Protein 6FKP (pdb70)

GO terms:
  GO:0005515 protein binding (F, IPI)
  GO:0016607 nuclear speck (C, IDA)
  GO:0001164 RNA polymerase I core promoter sequence-specific DNA binding (F, IDA)
  GO:0005634 nucleus (C, IDA)
  GO:0042393 histone binding (F, IPI)

Nearest PDB structures (foldseek):
  5t8r-assembly4_D  TM=1.013E+00  e=4.774E-10  Homo sapiens
  6fap-assembly1_A  TM=9.934E-01  e=2.775E-10  Homo sapiens
  4q6f-assembly1_A  TM=1.004E+00  e=4.461E-10  Homo sapiens
  4q6f-assembly2_B  TM=1.015E+00  e=7.672E-10  Homo sapiens
  4q6f-assembly4_D  TM=9.750E-01  e=2.265E-10  Homo sapiens

B-factor: mean 38.99, std 12.77, range [20.79, 91.62]

Secondary structure (DSSP, 8-state):
---BTTT-----TTSEEEPSSSS-EEETTT-BS---S--SS----HHHHTT--/--BTTT-----GGGEEE-SSSS-EEETTT-BS---SPPSS----HHHHH-/---BTTT----SGGGEEE-SSSS-EEETTT-BS--SSPPSS----HHHHHH-/---BTTT-----GGGEEE-SSSS-EEETTT-BS--SS--SS----HHHHTT--/--BHHHH-/--BHHHH-/-EETTT-

Sequence (231 aa):
KVTCLVCRKGDNDEEFLLLCDGCDRGCHIYCHRPKMEAVPEGDWFCTVCLAQQVVTCLVCRKGDNDEFLLLCDGCDRGCHIYCHRPKMEAVPEGDWFCTVCLAQKVTCLVCRKGDNDEFLLLCDGCDRGCHIYCHRPKMEAVPEGDWFCTVCLAQQKVTCLVCRKGDNDEFLLLCDGCDRGCHIYCHRPKMEAVPEGDWFCTVCLAQQVARTAATARARTAATARARTAATA

Foldseek 3Di:
DEAAPQPRHCPPVQQWAAAPVDGYTHGQPRDPPHRPDHDPDGDHDPVRVVVDD/DAAPQPRHCPPVQQWAAAPVDGHTHGQPRDPPHRPDRDPDHDHDPVRVVD/DEAAPQPRHCPPVQQWAAAPVDGYIHGQPRDPVHHPGDDPDGDHDVVVVVVD/DEAAPQPRHCPPVQQWAAAPVDRYIHGQPRDPVHDPHDDPDGDHDVVVVVVDD/DDDPVRVD/DDDPVRVD/DDDPVRD

CATH classification: 3.30.40.10

Radius of gyration: 19.66 Å; Cα contacts (8 Å, |Δi|>4): 525; chains: 7; bounding box: 48×36×50 Å

Organism: Homo sapiens (NCBI:txid9606)

Structure (mmCIF, N/CA/C/O backbone):
data_6FKP
#
_entry.id   6FKP
#
_cell.length_a   72.719
_cell.length_b   72.719
_cell.length_c   99.894
_cell.angle_alpha   90.00
_cell.angle_beta   90.00
_cell.angle_gamma   90.00
#
_symmetry.space_group_name_H-M   'P 43 21 2'
#
loop_
_entity.id
_entity.type
_entity.pdbx_description
1 polymer 'Bromodomain adjacent to zinc finger domain protein 2A'
2 polymer ALA-ARG-THR-ALA-ALA-THR-ALA-ARG
3 non-polymer 'ZINC ION'
4 non-polymer 'PHOSPHATE ION'
5 non-polymer GLYCEROL
6 water water
#
loop_
_atom_site.group_PDB
_atom_site.id
_atom_site.type_symbol
_atom_site.label_atom_id
_atom_site.label_alt_id
_atom_site.label_comp_id
_atom_site.label_asym_id
_atom_site.label_entity_id
_atom_site.label_seq_id
_atom_site.pdbx_PDB_ins_code
_atom_site.Cartn_x
_atom_site.Cartn_y
_atom_site.Cartn_z
_atom_site.occupancy
_atom_site.B_iso_or_equiv
_atom_site.auth_seq_id
_atom_site.auth_comp_id
_atom_site.auth_asym_id
_atom_site.auth_atom_id
_atom_site.pdbx_PDB_model_num
ATOM 1 N N . LYS A 1 6 ? 13.182 24.540 9.637 1.00 62.47 1676 LYS A N 1
ATOM 2 C CA . LYS A 1 6 ? 12.088 23.800 10.343 1.00 61.67 1676 LYS A CA 1
ATOM 3 C C . LYS A 1 6 ? 11.772 24.383 11.736 1.00 58.07 1676 LYS A C 1
ATOM 4 O O . LYS A 1 6 ? 11.160 23.702 12.564 1.00 58.11 1676 LYS A O 1
ATOM 10 N N . VAL A 1 7 ? 12.158 25.637 11.989 1.00 54.75 1677 VAL A N 1
ATOM 11 C CA . VAL A 1 7 ? 12.006 26.235 13.318 1.00 51.30 1677 VAL A CA 1
ATOM 12 C C . VAL A 1 7 ? 10.566 26.705 13.504 1.00 48.51 1677 VAL A C 1
ATOM 13 O O . VAL A 1 7 ? 9.989 27.333 12.616 1.00 48.24 1677 VAL A O 1
ATOM 17 N N . THR A 1 8 ? 9.993 26.371 14.658 1.00 46.14 1678 THR A N 1
ATOM 18 C CA . THR A 1 8 ? 8.689 26.876 15.067 1.00 43.95 1678 THR A CA 1
ATOM 19 C C . THR A 1 8 ? 8.835 27.668 16.362 1.00 40.50 1678 THR A C 1
ATOM 20 O O . THR A 1 8 ? 9.794 27.494 17.117 1.00 40.01 1678 THR A O 1
ATOM 24 N N . CYS A 1 9 ? 7.867 28.541 16.599 1.00 37.56 1679 CYS A N 1
ATOM 25 C CA . CYS A 1 9 ? 7.861 29.407 17.770 1.00 34.68 1679 CYS A CA 1
ATOM 26 C C . CYS A 1 9 ? 7.418 28.625 19.009 1.00 34.40 1679 CYS A C 1
ATOM 27 O O . CYS A 1 9 ? 6.444 27.885 18.962 1.00 34.76 1679 CYS A O 1
ATOM 30 N N . LEU A 1 10 ? 8.147 28.797 20.110 1.00 33.84 1680 LEU A N 1
ATOM 31 C CA . LEU A 1 10 ? 7.827 28.124 21.382 1.00 34.19 1680 LEU A CA 1
ATOM 32 C C . LEU A 1 10 ? 6.457 28.470 21.964 1.00 34.23 1680 LEU A C 1
ATOM 33 O O . LEU A 1 10 ? 5.859 27.648 22.655 1.00 35.35 1680 LEU A O 1
ATOM 38 N N . VAL A 1 11 ? 5.979 29.685 21.708 1.00 33.53 1681 VAL A N 1
ATOM 39 C CA . VAL A 1 11 ? 4.718 30.165 22.279 1.00 33.64 1681 VAL A CA 1
ATOM 40 C C . VAL A 1 11 ? 3.514 29.670 21.473 1.00 35.10 1681 VAL A C 1
ATOM 41 O O . VAL A 1 11 ? 2.658 28.969 22.008 1.00 36.45 1681 VAL A O 1
ATOM 45 N N . CYS A 1 12 ? 3.453 30.034 20.194 1.00 34.98 1682 CYS A N 1
ATOM 46 C CA . CYS A 1 12 ? 2.282 29.736 19.352 1.00 36.46 1682 CYS A CA 1
ATOM 47 C C . CYS A 1 12 ? 2.391 28.451 18.511 1.00 39.31 1682 CYS A C 1
ATOM 48 O O . CYS A 1 12 ? 1.418 28.070 17.857 1.00 40.57 1682 CYS A O 1
ATOM 51 N N . ARG A 1 13 ? 3.563 27.808 18.515 1.00 40.89 1683 ARG A N 1
ATOM 52 C CA . ARG A 1 13 ? 3.807 26.550 17.784 1.00 43.59 1683 ARG A CA 1
ATOM 53 C C . ARG A 1 13 ? 3.727 26.654 16.246 1.00 44.86 1683 ARG A C 1
ATOM 54 O O . ARG A 1 13 ? 3.545 25.636 15.576 1.00 46.11 1683 ARG A O 1
ATOM 59 N N . LYS A 1 14 ? 3.896 27.855 15.688 1.00 44.12 1684 LYS A N 1
ATOM 60 C CA . LYS A 1 14 ? 3.868 28.047 14.227 1.00 45.93 1684 LYS A CA 1
ATOM 61 C C . LYS A 1 14 ? 5.200 28.597 13.722 1.00 45.07 1684 LYS A C 1
ATOM 62 O O . LYS A 1 14 ? 5.927 29.270 14.459 1.00 43.90 1684 LYS A O 1
ATOM 68 N N . GLY A 1 15 ? 5.510 28.286 12.466 1.00 46.21 1685 GLY A N 1
ATOM 69 C CA . GLY A 1 15 ? 6.741 28.735 11.812 1.00 46.24 1685 GLY A CA 1
ATOM 70 C C . GLY A 1 15 ? 6.541 29.833 10.781 1.00 46.32 1685 GLY A C 1
ATOM 71 O O . GLY A 1 15 ? 7.452 30.108 10.003 1.00 47.39 1685 GLY A O 1
ATOM 72 N N . ASP A 1 16 ? 5.364 30.462 10.771 1.00 45.77 1686 ASP A N 1
ATOM 73 C CA . ASP A 1 16 ? 5.061 31.555 9.829 1.00 46.05 1686 ASP A CA 1
ATOM 74 C C . ASP A 1 16 ? 5.775 32.862 10.212 1.00 44.17 1686 ASP A C 1
ATOM 75 O O . ASP A 1 16 ? 6.343 32.970 11.303 1.00 42.97 1686 ASP A O 1
ATOM 80 N N . ASN A 1 17 ? 5.747 33.837 9.302 1.00 43.55 1687 ASN A N 1
ATOM 81 C CA . ASN A 1 17 ? 6.365 35.157 9.510 1.00 42.39 1687 ASN A CA 1
ATOM 82 C C . ASN A 1 17 ? 7.813 35.044 9.986 1.00 42.16 1687 ASN A C 1
ATOM 83 O O . ASN A 1 17 ? 8.186 35.577 11.040 1.00 40.54 1687 ASN A O 1
ATOM 88 N N . ASP A 1 18 ? 8.628 34.348 9.196 1.00 42.81 1688 ASP A N 1
ATOM 89 C CA . ASP A 1 18 ? 10.003 34.033 9.602 1.00 42.71 1688 ASP A CA 1
ATOM 90 C C . ASP A 1 18 ? 10.927 35.247 9.776 1.00 41.32 1688 ASP A C 1
ATOM 91 O O . ASP A 1 18 ? 11.968 35.115 10.416 1.00 40.98 1688 ASP A O 1
ATOM 96 N N . GLU A 1 19 ? 10.530 36.414 9.251 1.00 40.54 1689 GLU A N 1
ATOM 97 C CA A GLU A 1 19 ? 11.254 37.673 9.481 0.50 40.04 1689 GLU A CA 1
ATOM 98 C CA B GLU A 1 19 ? 11.265 37.668 9.487 0.50 40.06 1689 GLU A CA 1
ATOM 99 C C . GLU A 1 19 ? 11.132 38.141 10.939 1.00 37.88 1689 GLU A C 1
ATOM 100 O O . GLU A 1 19 ? 11.956 38.912 11.415 1.00 37.38 1689 GLU A O 1
ATOM 111 N N . PHE A 1 20 ? 10.082 37.692 11.631 1.00 36.28 1690 PHE A N 1
ATOM 112 C CA . PHE A 1 20 ? 9.862 38.006 13.053 1.00 34.45 1690 PHE A CA 1
ATOM 113 C C . PHE A 1 20 ? 10.243 36.858 14.005 1.00 34.13 1690 PHE A C 1
ATOM 114 O O . PHE A 1 20 ? 10.168 37.019 15.226 1.00 32.28 1690 PHE A O 1
ATOM 122 N N . LEU A 1 21 ? 10.677 35.725 13.449 1.00 35.48 1691 LEU A N 1
ATOM 123 C CA . LEU A 1 21 ? 10.872 34.485 14.198 1.00 36.14 1691 LEU A CA 1
ATOM 124 C C . LEU A 1 21 ? 12.308 34.384 14.700 1.00 36.63 1691 LEU A C 1
ATOM 125 O O . LEU A 1 21 ? 13.185 33.868 14.005 1.00 37.81 1691 LEU A O 1
ATOM 130 N N . LEU A 1 22 ? 12.524 34.876 15.920 1.00 35.89 1692 LEU A N 1
ATOM 131 C CA . LEU A 1 22 ? 13.842 34.946 16.547 1.00 36.80 1692 LEU A CA 1
ATOM 132 C C . LEU A 1 22 ? 14.401 33.557 16.854 1.00 36.84 1692 LEU A C 1
ATOM 133 O O . LEU A 1 22 ? 13.670 32.704 17.350 1.00 36.20 1692 LEU A O 1
ATOM 138 N N . LEU A 1 23 ? 15.689 33.348 16.562 1.00 37.44 1693 LEU A N 1
ATOM 139 C CA . LEU A 1 23 ? 16.368 32.068 16.795 1.00 37.88 1693 LEU A CA 1
ATOM 140 C C . LEU A 1 23 ? 17.250 32.122 18.038 1.00 37.07 1693 LEU A C 1
ATOM 141 O O . LEU A 1 23 ? 17.980 33.096 18.255 1.00 36.59 1693 LEU A O 1
ATOM 146 N N . CYS A 1 24 ? 17.185 31.068 18.849 1.00 35.98 1694 CYS A N 1
ATOM 147 C CA . CYS A 1 24 ? 18.022 30.964 20.040 1.00 35.35 1694 CYS A CA 1
ATOM 148 C C . CYS A 1 24 ? 19.476 30.712 19.646 1.00 36.88 1694 CYS A C 1
ATOM 149 O O . CYS A 1 24 ? 19.746 29.903 18.765 1.00 37.36 1694 CYS A O 1
ATOM 152 N N . ASP A 1 25 ? 20.401 31.415 20.297 1.00 37.72 1695 ASP A N 1
ATOM 153 C CA . ASP A 1 25 ? 21.843 31.219 20.071 1.00 39.67 1695 ASP A CA 1
ATOM 154 C C . ASP A 1 25 ? 22.438 30.039 20.851 1.00 39.81 1695 ASP A C 1
ATOM 155 O O . ASP A 1 25 ? 23.608 29.715 20.662 1.00 41.45 1695 ASP A O 1
ATOM 160 N N . GLY A 1 26 ? 21.644 29.407 21.718 1.00 38.49 1696 GLY A N 1
ATOM 161 C CA . GLY A 1 26 ? 22.062 28.227 22.469 1.00 38.74 1696 GLY A CA 1
ATOM 162 C C . GLY A 1 26 ? 21.489 26.898 21.995 1.00 39.08 1696 GLY A C 1
ATOM 163 O O . GLY A 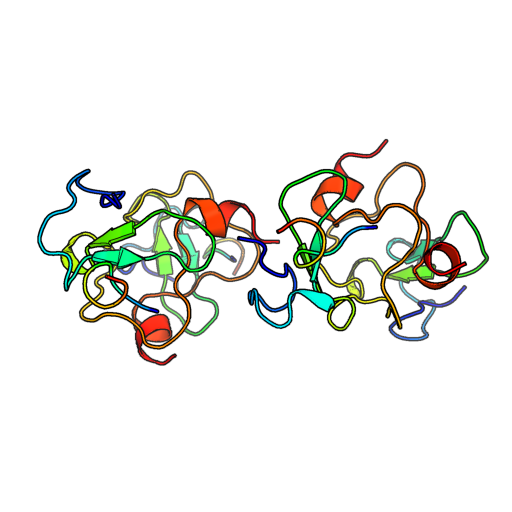1 26 ? 21.959 25.845 22.437 1.00 40.07 1696 GLY A O 1
ATOM 164 N N . CYS A 1 27 ? 20.472 26.930 21.127 1.00 38.16 1697 CYS A N 1
ATOM 165 C CA . CYS A 1 27 ? 19.797 25.703 20.660 1.00 38.13 1697 CYS A CA 1
ATOM 166 C C . CYS A 1 27 ? 19.026 25.952 19.351 1.00 38.68 1697 CYS A C 1
ATOM 167 O O . CYS A 1 27 ? 19.162 27.018 18.748 1.00 38.60 1697 CYS A O 1
ATOM 170 N N . ASP A 1 28 ? 18.229 24.974 18.911 1.00 39.35 1698 ASP A N 1
ATOM 171 C CA . ASP A 1 28 ? 17.459 25.088 17.662 1.00 39.97 1698 ASP A CA 1
ATOM 172 C C . ASP A 1 28 ? 16.085 25.768 17.802 1.00 38.92 1698 ASP A C 1
ATOM 173 O O . ASP A 1 28 ? 15.354 25.870 16.812 1.00 39.88 1698 ASP A O 1
ATOM 175 N N . ARG A 1 29 ? 15.747 26.261 18.995 1.00 36.73 1699 ARG A N 1
ATOM 176 C CA . ARG A 1 29 ? 14.390 26.749 19.276 1.00 35.48 1699 ARG A CA 1
ATOM 177 C C . ARG A 1 29 ? 14.225 28.188 18.820 1.00 34.03 1699 ARG A C 1
ATOM 178 O O . ARG A 1 29 ? 15.209 28.902 18.601 1.00 33.77 1699 ARG A O 1
ATOM 186 N N . GLY A 1 30 ? 12.968 28.604 18.691 1.00 32.86 1700 GLY A N 1
ATOM 187 C CA . GLY A 1 30 ? 12.633 29.928 18.191 1.00 31.91 1700 GLY A CA 1
ATOM 188 C C . GLY A 1 30 ? 11.456 30.562 18.897 1.00 30.58 1700 GLY A C 1
ATOM 189 O O . GLY A 1 30 ? 10.732 29.902 19.649 1.00 30.60 1700 GLY A O 1
ATOM 190 N N . CYS A 1 31 ? 11.280 31.860 18.664 1.00 29.42 1701 CYS A N 1
ATOM 191 C CA . CYS A 1 31 ? 10.142 32.593 19.208 1.00 28.43 1701 CYS A CA 1
ATOM 192 C C . CYS A 1 31 ? 9.874 33.839 18.374 1.00 27.65 1701 CYS A C 1
ATOM 193 O O . CYS A 1 31 ? 10.803 34.601 18.084 1.00 27.26 1701 CYS A O 1
ATOM 196 N N . HIS A 1 32 ? 8.616 34.044 17.980 1.00 26.94 1702 HIS A N 1
ATOM 197 C CA . HIS A 1 32 ? 8.222 35.294 17.334 1.00 26.47 1702 HIS A CA 1
ATOM 198 C C . HIS A 1 32 ? 8.418 36.434 18.314 1.00 25.12 1702 HIS A C 1
ATOM 199 O O . HIS A 1 32 ? 7.995 36.330 19.474 1.00 23.94 1702 HIS A O 1
ATOM 206 N N . ILE A 1 33 ? 9.021 37.529 17.854 1.00 24.81 1703 ILE A N 1
ATOM 207 C CA . ILE A 1 33 ? 9.163 38.708 18.712 1.00 24.64 1703 ILE A CA 1
ATOM 208 C C . ILE A 1 33 ? 7.805 39.210 19.220 1.00 24.16 1703 ILE A C 1
ATOM 209 O O . ILE A 1 33 ? 7.709 39.686 20.348 1.00 24.06 1703 ILE A O 1
ATOM 214 N N . TYR A 1 34 ? 6.764 39.064 18.402 1.00 24.27 1704 TYR A N 1
ATOM 215 C CA . TYR A 1 34 ? 5.409 39.482 18.789 1.00 24.64 1704 TYR A CA 1
ATOM 216 C C . TYR A 1 34 ? 4.702 38.536 19.765 1.00 24.67 1704 TYR A C 1
ATOM 217 O O . TYR A 1 34 ? 3.713 38.934 20.377 1.00 25.41 1704 TYR A O 1
ATOM 226 N N . CYS A 1 35 ? 5.196 37.308 19.916 1.00 24.60 1705 CYS A N 1
ATOM 227 C CA . CYS A 1 35 ? 4.701 36.371 20.944 1.00 25.01 1705 CYS A CA 1
ATOM 228 C C . CYS A 1 35 ? 5.435 36.512 22.272 1.00 24.23 1705 CYS A C 1
ATOM 229 O O . CYS A 1 35 ? 4.942 36.046 23.294 1.00 24.54 1705 CYS A O 1
ATOM 232 N N . HIS A 1 36 ? 6.608 37.145 22.254 1.00 23.37 1706 HIS A N 1
ATOM 233 C CA . HIS A 1 36 ? 7.411 37.322 23.462 1.00 22.93 1706 HIS A CA 1
ATOM 234 C C . HIS A 1 36 ? 6.720 38.227 24.497 1.00 23.41 1706 HIS A C 1
ATOM 235 O O . HIS A 1 36 ? 6.096 39.224 24.133 1.00 23.38 1706 HIS A O 1
ATOM 242 N N . ARG A 1 37 ? 6.805 37.842 25.772 1.00 23.39 1707 ARG A N 1
ATOM 243 C CA . ARG A 1 37 ? 6.361 38.666 26.903 1.00 24.33 1707 ARG A CA 1
ATOM 244 C C . ARG A 1 37 ? 7.469 38.589 27.966 1.00 24.64 1707 ARG A C 1
ATOM 245 O O . ARG A 1 37 ? 7.801 37.483 28.394 1.00 24.30 1707 ARG A O 1
ATOM 253 N N . PRO A 1 38 ? 8.062 39.711 28.392 1.00 25.47 1708 PRO A N 1
ATOM 254 C CA . PRO A 1 38 ? 7.669 41.085 28.040 1.00 26.28 1708 PRO A CA 1
ATOM 255 C C . PRO A 1 38 ? 7.909 41.500 26.590 1.00 26.00 1708 PRO A C 1
ATOM 256 O O . PRO A 1 38 ? 8.579 40.790 25.840 1.00 24.98 1708 PRO A O 1
ATOM 260 N N . LYS A 1 39 ? 7.350 42.653 26.233 1.00 27.18 1709 LYS A N 1
ATOM 261 C CA . LYS A 1 39 ? 7.351 43.167 24.861 1.00 28.16 1709 LYS A CA 1
ATOM 262 C C . LYS A 1 39 ? 8.741 43.212 24.251 1.00 28.31 1709 LYS A C 1
ATOM 263 O O . LYS A 1 39 ? 9.670 43.720 24.872 1.00 28.72 1709 LYS A O 1
ATOM 269 N N . MET A 1 40 ? 8.851 42.688 23.034 1.00 28.80 1710 MET A N 1
ATOM 270 C CA . MET A 1 40 ? 10.064 42.760 22.235 1.00 30.29 1710 MET A CA 1
ATOM 271 C C . MET A 1 40 ? 9.695 43.385 20.892 1.00 31.01 1710 MET A C 1
ATOM 272 O O . MET A 1 40 ? 9.105 42.725 20.046 1.00 30.12 1710 MET A O 1
ATOM 277 N N . GLU A 1 41 ? 10.029 44.661 20.713 1.00 32.82 1711 GLU A N 1
ATOM 278 C CA . GLU A 1 41 ? 9.647 45.412 19.503 1.00 34.52 1711 GLU A CA 1
ATOM 279 C C . GLU A 1 41 ? 10.506 45.111 18.281 1.00 34.22 1711 GLU A C 1
ATOM 280 O O . GLU A 1 41 ? 10.115 45.447 17.175 1.00 34.56 1711 GLU A O 1
ATOM 286 N N . ALA A 1 42 ? 11.678 44.516 18.473 1.00 34.01 1712 ALA A N 1
ATOM 287 C CA . ALA A 1 42 ? 12.579 44.238 17.358 1.00 34.63 1712 ALA A CA 1
ATOM 288 C C . ALA A 1 42 ? 13.504 43.078 17.675 1.00 34.67 1712 ALA A C 1
ATOM 289 O O . ALA A 1 42 ? 13.655 42.689 18.832 1.00 33.21 1712 ALA A O 1
ATOM 291 N N . VAL A 1 43 ? 14.116 42.536 16.628 1.00 35.81 1713 VAL A N 1
ATOM 292 C CA . VAL A 1 43 ? 15.082 41.458 16.761 1.00 36.86 1713 VAL A CA 1
ATOM 293 C C . VAL A 1 43 ? 16.333 42.065 17.399 1.00 38.40 1713 VAL A C 1
ATOM 294 O O . VAL A 1 43 ? 16.872 43.034 16.865 1.00 39.73 1713 VAL A O 1
ATOM 298 N N . PRO A 1 44 ? 16.782 41.521 18.548 1.00 38.92 1714 PRO A N 1
ATOM 299 C CA . PRO A 1 44 ? 17.962 42.085 19.218 1.00 40.50 1714 PRO A CA 1
ATOM 300 C C . PRO A 1 44 ? 19.272 41.827 18.469 1.00 42.52 1714 PRO A C 1
ATOM 301 O O . PRO A 1 44 ? 19.420 40.790 17.814 1.00 42.33 1714 PRO A O 1
ATOM 305 N N . GLU A 1 45 ? 20.200 42.780 18.573 1.00 44.88 1715 GLU A N 1
ATOM 306 C CA . GLU A 1 45 ? 21.521 42.681 17.942 1.00 47.35 1715 GLU A CA 1
ATOM 307 C C . GLU A 1 45 ? 22.422 41.688 18.673 1.00 47.83 1715 GLU A C 1
ATOM 308 O O . GLU A 1 45 ? 23.150 40.927 18.036 1.00 49.32 1715 GLU A O 1
ATOM 310 N N . GLY A 1 46 ? 22.367 41.694 20.004 1.00 47.35 1716 GLY A N 1
ATOM 311 C CA . GLY A 1 46 ? 23.143 40.757 20.820 1.00 47.33 1716 GLY A CA 1
ATOM 312 C C . GLY A 1 46 ? 22.519 39.372 20.842 1.00 45.79 1716 GLY A C 1
ATOM 313 O O . GLY A 1 46 ? 21.476 39.142 20.221 1.00 45.08 1716 GLY A O 1
ATOM 314 N N . ASP A 1 47 ? 23.159 38.454 21.567 1.00 44.81 1717 ASP A N 1
ATOM 315 C CA . ASP A 1 47 ? 22.681 37.074 21.683 1.00 43.09 1717 ASP A CA 1
ATOM 316 C C . ASP A 1 47 ? 21.357 36.994 22.435 1.00 40.15 1717 ASP A C 1
ATOM 317 O O . ASP A 1 47 ? 21.163 37.700 23.425 1.00 40.05 1717 ASP A O 1
ATOM 322 N N . TRP A 1 48 ? 20.456 36.134 21.958 1.00 37.91 1718 TRP A N 1
ATOM 323 C CA . TRP A 1 48 ? 19.206 35.830 22.658 1.00 35.59 1718 TRP A CA 1
ATOM 324 C C . TRP A 1 48 ? 19.162 34.341 23.019 1.00 35.04 1718 TRP A C 1
ATOM 325 O O . TRP A 1 48 ? 19.455 33.480 22.182 1.00 35.11 1718 TRP A O 1
ATOM 336 N N . PHE A 1 49 ? 18.797 34.058 24.270 1.00 34.14 1719 PHE A N 1
ATOM 337 C CA . PHE A 1 49 ? 18.668 32.693 24.767 1.00 33.71 1719 PHE A CA 1
ATOM 338 C C . PHE A 1 49 ? 17.227 32.404 25.146 1.00 32.33 1719 PHE A C 1
ATOM 339 O O . PHE A 1 49 ? 16.591 33.188 25.856 1.00 32.01 1719 PHE A O 1
ATOM 347 N N . CYS A 1 50 ? 16.716 31.276 24.659 1.00 31.40 1720 CYS A N 1
ATOM 348 C CA . CYS A 1 50 ? 15.381 30.812 25.025 1.00 30.55 1720 CYS A CA 1
ATOM 349 C C . CYS A 1 50 ? 15.347 30.339 26.485 1.00 30.31 1720 CYS A C 1
ATOM 350 O O . CYS A 1 50 ? 16.390 30.181 27.132 1.00 29.54 1720 CYS A O 1
ATOM 353 N N . THR A 1 51 ? 14.141 30.076 26.978 1.00 30.38 1721 THR A N 1
ATOM 354 C CA . THR A 1 51 ? 13.936 29.680 28.372 1.00 30.84 1721 THR A CA 1
ATOM 355 C C . THR A 1 51 ? 14.542 28.322 28.744 1.00 31.07 1721 THR A C 1
ATOM 356 O O . THR A 1 51 ? 14.951 28.125 29.888 1.00 30.95 1721 THR A O 1
ATOM 360 N N . VAL A 1 52 ? 14.628 27.402 27.785 1.00 31.41 1722 VAL A N 1
ATOM 361 C CA . VAL A 1 52 ? 15.273 26.107 28.023 1.00 32.17 1722 VAL A CA 1
ATOM 362 C C . VAL A 1 52 ? 16.776 26.317 28.241 1.00 31.95 1722 VAL A C 1
ATOM 363 O O . VAL A 1 52 ? 17.343 25.770 29.181 1.00 32.59 1722 VAL A O 1
ATOM 367 N N . CYS A 1 53 ? 17.407 27.128 27.394 1.00 31.46 1723 CYS A N 1
ATOM 368 C CA . CYS A 1 53 ? 18.817 27.489 27.575 1.00 31.50 1723 CYS A CA 1
ATOM 369 C C . CYS A 1 53 ? 19.097 28.288 28.854 1.00 31.02 1723 CYS A C 1
ATOM 370 O O . CYS A 1 53 ? 20.103 28.036 29.528 1.00 31.05 1723 CYS A O 1
ATOM 373 N N . LEU A 1 54 ? 18.213 29.221 29.210 1.00 30.36 1724 LEU A N 1
ATOM 374 C CA . LEU A 1 54 ? 18.339 29.940 30.489 1.00 30.64 1724 LEU A CA 1
ATOM 375 C C . LEU A 1 54 ? 18.338 28.988 31.684 1.00 30.92 1724 LEU A C 1
ATOM 376 O O . LEU A 1 54 ? 19.074 29.207 32.655 1.00 31.06 1724 LEU A O 1
ATOM 381 N N . ALA A 1 55 ? 17.530 27.932 31.601 1.00 30.88 1725 ALA A N 1
ATOM 382 C CA . ALA A 1 55 ? 17.491 26.895 32.638 1.00 32.19 1725 ALA A CA 1
ATOM 383 C C . ALA A 1 55 ? 18.786 26.060 32.771 1.00 32.95 1725 ALA A C 1
ATOM 384 O O . ALA A 1 55 ? 18.967 25.400 33.785 1.00 33.22 1725 ALA A O 1
ATOM 386 N N . GLN A 1 56 ? 19.663 26.080 31.763 1.00 33.69 1726 GLN A N 1
ATOM 387 C CA . GLN A 1 56 ? 20.969 25.390 31.834 1.00 35.36 1726 GLN A CA 1
ATOM 388 C C . GLN A 1 56 ? 22.103 26.253 32.418 1.00 35.59 1726 GLN A C 1
ATOM 389 O O . GLN A 1 56 ? 23.162 25.723 32.774 1.00 35.94 1726 GLN A O 1
ATOM 395 N N . GLN A 1 57 ? 21.888 27.564 32.526 1.00 35.39 1727 GLN A N 1
ATOM 396 C CA . GLN A 1 57 ? 22.910 28.485 33.056 1.00 36.72 1727 GLN A CA 1
ATOM 397 C C . GLN A 1 57 ? 23.250 28.223 34.522 1.00 38.02 1727 GLN A C 1
ATOM 398 O O . GLN A 1 57 ? 22.497 27.558 35.239 1.00 37.72 1727 GLN A O 1
ATOM 404 N N . VAL A 1 58 ? 24.394 28.755 34.949 1.00 40.08 1728 VAL A N 1
ATOM 405 C CA . VAL A 1 58 ? 24.807 28.725 36.355 1.00 42.17 1728 VAL A CA 1
ATOM 406 C C . VAL A 1 58 ? 25.519 30.042 36.706 1.00 44.35 1728 VAL A C 1
ATOM 407 O O . VAL A 1 58 ? 26.220 30.634 35.875 1.00 45.59 1728 VAL A O 1
ATOM 412 N N . VAL B 1 7 ? 47.643 26.148 53.527 1.00 52.96 1677 VAL B N 1
ATOM 413 C CA . VAL B 1 7 ? 47.030 26.085 52.164 1.00 51.17 1677 VAL B CA 1
ATOM 414 C C . VAL B 1 7 ? 46.442 27.439 51.777 1.00 49.49 1677 VAL B C 1
ATOM 415 O O . VAL B 1 7 ? 45.746 28.070 52.576 1.00 49.40 1677 VAL B O 1
ATOM 419 N N . THR B 1 8 ? 46.728 27.869 50.549 1.00 48.17 1678 THR B N 1
ATOM 420 C CA . THR B 1 8 ? 46.173 29.100 49.989 1.00 46.58 1678 THR B CA 1
ATOM 421 C C . THR B 1 8 ? 45.345 28.799 48.739 1.00 43.80 1678 THR B C 1
ATOM 422 O O . THR B 1 8 ? 45.500 27.753 48.100 1.00 43.39 1678 THR B O 1
ATOM 426 N N . CYS B 1 9 ? 44.470 29.738 48.401 1.00 41.02 1679 CYS B N 1
ATOM 427 C CA . CYS B 1 9 ? 43.615 29.624 47.221 1.00 38.18 1679 CYS B CA 1
ATOM 428 C C . CYS B 1 9 ? 44.402 29.956 45.948 1.00 38.41 1679 CYS B C 1
ATOM 429 O O . CYS B 1 9 ? 45.107 30.961 45.898 1.00 39.48 1679 CYS B O 1
ATOM 432 N N . LEU B 1 10 ? 44.285 29.094 44.937 1.00 37.85 1680 LEU B N 1
ATOM 433 C CA . LEU B 1 10 ? 44.944 29.294 43.636 1.00 38.55 1680 LEU B CA 1
ATOM 434 C C . LEU B 1 10 ? 44.587 30.610 42.952 1.00 38.93 1680 LEU B C 1
ATOM 435 O O . LEU B 1 10 ? 45.439 31.222 42.307 1.00 40.03 1680 LEU B O 1
ATOM 440 N N . VAL B 1 11 ? 43.329 31.024 43.085 1.00 37.71 1681 VAL B N 1
ATOM 441 C CA . VAL B 1 11 ? 42.825 32.221 42.420 1.00 38.45 1681 VAL B CA 1
ATOM 442 C C . VAL B 1 11 ? 43.300 33.489 43.134 1.00 39.70 1681 VAL B C 1
ATOM 443 O O . VAL B 1 11 ? 44.021 34.283 42.541 1.00 41.17 1681 VAL B O 1
ATOM 447 N N . CYS B 1 12 ? 42.906 33.667 44.398 1.00 39.52 1682 CYS B N 1
ATOM 448 C CA . CYS B 1 12 ? 43.157 34.926 45.131 1.00 40.75 1682 CYS B CA 1
ATOM 449 C C . CYS B 1 12 ? 44.417 34.970 46.021 1.00 43.16 1682 CYS B C 1
ATOM 450 O O . CYS B 1 12 ? 44.746 36.034 46.539 1.00 44.61 1682 CYS B O 1
ATOM 453 N N . ARG B 1 13 ? 45.091 33.830 46.204 1.00 44.66 1683 ARG B N 1
ATOM 454 C CA . ARG B 1 13 ? 46.336 33.726 46.994 1.00 47.66 1683 ARG B CA 1
ATOM 455 C C . ARG B 1 13 ? 46.164 34.016 48.498 1.00 48.50 1683 ARG B C 1
ATOM 456 O O . ARG B 1 13 ? 47.081 34.542 49.136 1.00 50.82 1683 ARG B O 1
ATOM 464 N N . LYS B 1 14 ? 45.011 33.661 49.066 1.00 47.27 1684 LYS B N 1
ATOM 465 C CA . LYS B 1 14 ? 44.750 33.862 50.503 1.00 47.90 1684 LYS B CA 1
ATOM 466 C C . LYS B 1 14 ? 44.174 32.601 51.134 1.00 45.87 1684 LYS B C 1
ATOM 467 O O . LYS B 1 14 ? 43.474 31.830 50.472 1.00 44.65 1684 LYS B O 1
ATOM 473 N N . GLY B 1 15 ? 44.478 32.406 52.417 1.00 46.00 1685 GLY B N 1
ATOM 474 C CA . GLY B 1 15 ? 44.035 31.237 53.176 1.00 44.89 1685 GLY B CA 1
ATOM 475 C C . GLY B 1 15 ? 42.918 31.511 54.171 1.00 44.30 1685 GLY B C 1
ATOM 476 O O . GLY B 1 15 ? 42.666 30.689 55.047 1.00 44.05 1685 GLY B O 1
ATOM 477 N N . ASP B 1 16 ? 42.243 32.654 54.035 1.00 43.79 1686 ASP B N 1
ATOM 478 C CA . ASP B 1 16 ? 41.140 33.020 54.936 1.00 43.38 1686 ASP B CA 1
ATOM 479 C C . ASP B 1 16 ? 39.842 32.270 54.594 1.00 40.81 1686 ASP B C 1
ATOM 480 O O . ASP B 1 16 ? 39.725 31.662 53.527 1.00 39.18 1686 ASP B O 1
ATOM 485 N N . ASN B 1 17 ? 38.886 32.321 55.520 1.00 40.08 1687 ASN B N 1
ATOM 486 C CA . ASN B 1 17 ? 37.572 31.681 55.362 1.00 38.37 1687 ASN B CA 1
ATOM 487 C C . ASN B 1 17 ? 37.701 30.208 54.970 1.00 37.60 1687 ASN B C 1
ATOM 488 O O . ASN B 1 17 ? 37.135 29.768 53.968 1.00 36.42 1687 ASN B O 1
ATOM 493 N N . ASP B 1 18 ? 38.455 29.459 55.774 1.00 38.31 1688 ASP B N 1
ATOM 494 C CA . ASP B 1 18 ? 38.806 28.063 55.465 1.00 38.44 1688 ASP B CA 1
ATOM 495 C C . ASP B 1 18 ? 37.633 27.077 55.363 1.00 37.08 1688 ASP B C 1
ATOM 496 O O . ASP B 1 18 ? 37.789 26.007 54.781 1.00 36.76 1688 ASP B O 1
ATOM 501 N N . GLU B 1 19 ? 36.466 27.437 55.902 1.00 36.40 1689 GLU B N 1
ATOM 502 C CA . GLU B 1 19 ? 35.245 26.647 55.694 1.00 35.45 1689 GLU B CA 1
ATOM 503 C C . GLU B 1 19 ? 34.818 26.602 54.209 1.00 33.44 1689 GLU B C 1
ATOM 504 O O . GLU B 1 19 ? 34.096 25.690 53.804 1.00 31.58 1689 GLU B O 1
ATOM 510 N N . PHE B 1 20 ? 35.255 27.590 53.423 1.00 32.74 1690 PHE B N 1
ATOM 511 C CA . PHE B 1 20 ? 34.929 27.701 51.995 1.00 32.48 1690 PHE B CA 1
ATOM 512 C C . PHE B 1 20 ? 36.075 27.318 51.057 1.00 33.26 1690 PHE B C 1
ATOM 513 O O . PHE B 1 20 ? 35.941 27.430 49.837 1.00 32.33 1690 PHE B O 1
ATOM 521 N N . LEU B 1 21 ? 37.172 26.822 51.624 1.00 35.16 1691 LEU B N 1
ATOM 522 C CA . LEU B 1 21 ? 38.408 26.591 50.894 1.00 37.08 1691 LEU B CA 1
ATOM 523 C C . LEU B 1 21 ? 38.486 25.121 50.487 1.00 37.75 1691 LEU B C 1
ATOM 524 O O . LEU B 1 21 ? 38.931 24.273 51.266 1.00 39.63 1691 LEU B O 1
ATOM 529 N N . LEU B 1 22 ? 38.016 24.829 49.272 1.00 37.39 1692 LEU B N 1
ATOM 530 C CA . LEU B 1 22 ? 38.013 23.470 48.717 1.00 37.29 1692 LEU B CA 1
ATOM 531 C C . LEU B 1 22 ? 39.445 22.996 48.477 1.00 37.81 1692 LEU B C 1
ATOM 532 O O . LEU B 1 22 ? 40.234 23.706 47.858 1.00 37.95 1692 LEU B O 1
ATOM 537 N N . LEU B 1 23 ? 39.771 21.804 48.977 1.00 38.05 1693 LEU B N 1
ATOM 538 C CA . LEU B 1 23 ? 41.129 21.265 48.906 1.00 38.97 1693 LEU B CA 1
ATOM 539 C C . LEU B 1 23 ? 41.229 20.181 47.839 1.00 38.30 1693 LEU B C 1
ATOM 540 O O . LEU B 1 23 ? 40.355 19.318 47.725 1.00 37.74 1693 LEU B O 1
ATOM 545 N N . CYS B 1 24 ? 42.304 20.237 47.061 1.00 38.25 1694 CYS B N 1
ATOM 546 C CA . CYS B 1 24 ? 42.557 19.260 46.009 1.00 38.29 1694 CYS B CA 1
ATOM 547 C C . CYS B 1 24 ? 42.930 17.910 46.617 1.00 39.80 1694 CYS B C 1
ATOM 548 O O . CYS B 1 24 ? 43.676 17.852 47.594 1.00 39.81 1694 CYS B O 1
ATOM 551 N N . ASP B 1 25 ? 42.391 16.835 46.046 1.00 40.57 1695 ASP B N 1
ATOM 552 C CA . ASP B 1 25 ? 42.697 15.475 46.503 1.00 42.52 1695 ASP B CA 1
ATOM 553 C C . ASP B 1 25 ? 43.988 14.910 45.906 1.00 44.03 1695 ASP B C 1
ATOM 554 O O . ASP B 1 25 ? 44.497 13.904 46.396 1.00 45.53 1695 ASP B O 1
ATOM 559 N N . GLY B 1 26 ? 44.513 15.562 44.865 1.00 43.76 1696 GLY B N 1
ATOM 560 C CA . GLY B 1 26 ? 45.746 15.152 44.199 1.00 44.98 1696 GLY B CA 1
ATOM 561 C C . GLY B 1 26 ? 47.017 15.833 44.683 1.00 45.74 1696 GLY B C 1
ATOM 562 O O . GLY B 1 26 ? 48.101 15.283 44.511 1.00 47.77 1696 GLY B O 1
ATOM 563 N N . CYS B 1 27 ? 46.896 17.026 45.270 1.00 44.49 1697 CYS B N 1
ATOM 564 C CA . CYS B 1 27 ? 48.062 17.812 45.693 1.00 44.83 1697 CYS B CA 1
ATOM 565 C C . CYS B 1 27 ? 47.721 18.703 46.895 1.00 44.71 1697 CYS B C 1
ATOM 566 O O . CYS B 1 27 ? 46.649 18.562 47.488 1.00 44.40 1697 CYS B O 1
ATOM 569 N N . ASP B 1 28 ? 48.630 19.611 47.254 1.00 45.17 1698 ASP B N 1
ATOM 570 C CA . ASP B 1 28 ? 48.441 20.500 48.406 1.00 45.46 1698 ASP B CA 1
ATOM 571 C C . ASP B 1 28 ? 47.619 21.775 48.123 1.00 44.10 1698 ASP B C 1
ATOM 572 O O . ASP B 1 28 ? 47.430 22.589 49.026 1.00 44.80 1698 ASP B O 1
ATOM 574 N N . ARG B 1 29 ? 47.105 21.941 46.905 1.00 43.05 1699 ARG B N 1
ATOM 575 C CA . ARG B 1 29 ? 46.506 23.215 46.498 1.00 42.08 1699 ARG B CA 1
ATOM 576 C C . ARG B 1 29 ? 45.041 23.290 46.894 1.00 40.08 1699 ARG B C 1
ATOM 577 O O . ARG B 1 29 ? 44.393 22.271 47.156 1.00 39.39 1699 ARG B O 1
ATOM 585 N N . GLY B 1 30 ? 44.529 24.517 46.915 1.00 38.81 1700 GLY B N 1
ATOM 586 C CA . GLY B 1 30 ? 43.148 24.788 47.283 1.00 36.89 1700 GLY B CA 1
ATOM 587 C C . GLY B 1 30 ? 42.522 25.857 46.414 1.00 35.52 1700 GLY B C 1
ATOM 588 O O . GLY B 1 30 ? 43.203 26.511 45.617 1.00 35.69 1700 GLY B O 1
ATOM 589 N N . CYS B 1 31 ? 41.210 26.014 46.566 1.00 33.70 1701 CYS B N 1
ATOM 590 C CA . CYS B 1 31 ? 40.461 27.070 45.888 1.00 32.64 1701 CYS B CA 1
ATOM 591 C C . CYS B 1 31 ? 39.208 27.391 46.692 1.00 31.16 1701 CYS B C 1
ATOM 592 O O . CYS B 1 31 ? 38.465 26.481 47.069 1.00 30.62 1701 CYS B O 1
ATOM 595 N N . HIS B 1 32 ? 38.983 28.674 46.977 1.00 30.50 1702 HIS B N 1
ATOM 596 C CA . HIS B 1 32 ? 37.711 29.107 47.560 1.00 29.12 1702 HIS B CA 1
ATOM 597 C C . HIS B 1 32 ? 36.606 28.774 46.573 1.00 27.63 1702 HIS B C 1
ATOM 598 O O . HIS B 1 32 ? 36.759 29.029 45.372 1.00 26.84 1702 HIS B O 1
ATOM 605 N N . ILE B 1 33 ? 35.490 28.231 47.065 1.00 26.11 1703 ILE B N 1
ATOM 606 C CA . ILE B 1 33 ? 34.334 27.989 46.194 1.00 25.46 1703 ILE B CA 1
ATOM 607 C C . ILE B 1 33 ? 33.799 29.286 45.589 1.00 25.46 1703 ILE B C 1
ATOM 608 O O . ILE B 1 33 ? 33.265 29.274 44.484 1.00 25.59 1703 ILE B O 1
ATOM 613 N N . TYR B 1 34 ? 33.958 30.394 46.309 1.00 25.66 1704 TYR B N 1
ATOM 614 C CA . TYR B 1 34 ? 33.526 31.711 45.818 1.00 26.43 1704 TYR B CA 1
ATOM 615 C C . TYR B 1 34 ? 34.485 32.375 44.821 1.00 26.84 1704 TYR B C 1
ATOM 616 O O . TYR B 1 34 ? 34.105 33.340 44.169 1.00 27.47 1704 TYR B O 1
ATOM 625 N N . CYS B 1 35 ? 35.709 31.866 44.700 1.00 26.94 1705 CYS B N 1
ATOM 626 C CA . CYS B 1 35 ? 36.630 32.273 43.625 1.00 27.81 1705 CYS B CA 1
ATOM 627 C C . CYS B 1 35 ? 36.528 31.402 42.365 1.00 26.91 1705 CYS B C 1
ATOM 628 O O . CYS B 1 35 ? 37.076 31.765 41.322 1.00 27.28 1705 CYS B O 1
ATOM 631 N N . HIS B 1 36 ? 35.826 30.269 42.457 1.00 25.40 1706 HIS B N 1
ATOM 632 C CA . HIS B 1 36 ? 35.684 29.348 41.323 1.00 24.72 1706 HIS B CA 1
ATOM 633 C C . HIS B 1 36 ? 34.792 29.931 40.233 1.00 25.08 1706 HIS B C 1
ATOM 634 O O . HIS B 1 36 ? 33.771 30.550 40.525 1.00 24.73 1706 HIS B O 1
ATOM 641 N N . ARG B 1 37 ? 35.204 29.747 38.980 1.00 25.37 1707 ARG B N 1
ATOM 642 C CA . ARG B 1 37 ? 34.386 30.108 37.817 1.00 26.57 1707 ARG B CA 1
ATOM 643 C C . ARG B 1 37 ? 34.471 28.914 36.852 1.00 26.38 1707 ARG B C 1
ATOM 644 O O . ARG B 1 37 ? 35.570 28.556 36.441 1.00 25.98 1707 ARG B O 1
ATOM 652 N N . PRO B 1 38 ? 33.354 28.270 36.498 1.00 26.72 1708 PRO B N 1
ATOM 653 C CA . PRO B 1 38 ? 31.983 28.722 36.769 1.00 27.28 1708 PRO B CA 1
ATOM 654 C C . PRO B 1 38 ? 31.555 28.597 38.233 1.00 26.69 1708 PRO B C 1
ATOM 655 O O . PRO B 1 38 ? 32.310 28.060 39.057 1.00 25.18 1708 PRO B O 1
ATOM 659 N N . LYS B 1 39 ? 30.359 29.105 38.526 1.00 27.50 1709 LYS B N 1
ATOM 660 C CA . LYS B 1 39 ? 29.864 29.229 39.895 1.00 27.94 1709 LYS B CA 1
ATOM 661 C C . LYS B 1 39 ? 29.808 27.887 40.607 1.00 27.34 1709 LYS B C 1
ATOM 662 O O . LYS B 1 39 ? 29.269 26.924 40.075 1.00 27.15 1709 LYS B O 1
ATOM 668 N N . MET B 1 40 ? 30.357 27.863 41.815 1.00 27.35 1710 MET B N 1
ATOM 669 C CA . MET B 1 40 ? 30.345 26.704 42.688 1.00 27.65 1710 MET B CA 1
ATOM 670 C C . MET B 1 40 ? 29.719 27.168 43.998 1.00 28.26 1710 MET B C 1
ATOM 671 O O . MET B 1 40 ? 30.375 27.825 44.801 1.00 28.18 1710 MET B O 1
ATOM 676 N N . GLU B 1 41 ? 28.449 26.847 44.210 1.00 29.40 1711 GLU B N 1
ATOM 677 C CA . GLU B 1 41 ? 27.720 27.402 45.357 1.00 30.47 1711 GLU B CA 1
ATOM 678 C C . GLU B 1 41 ? 27.942 26.640 46.674 1.00 29.56 1711 GLU B C 1
ATOM 679 O O . GLU B 1 41 ? 27.596 27.144 47.737 1.00 29.55 1711 GLU B O 1
ATOM 685 N N . ALA B 1 42 ? 28.502 25.434 46.593 1.00 28.53 1712 ALA B N 1
ATOM 686 C CA . ALA B 1 42 ? 28.778 24.613 47.767 1.00 28.21 1712 ALA B CA 1
ATOM 687 C C . ALA B 1 42 ? 30.036 23.797 47.536 1.00 27.83 1712 ALA B C 1
ATOM 688 O O . ALA B 1 42 ? 30.432 23.547 46.389 1.00 27.02 1712 ALA B O 1
ATOM 690 N N . VAL B 1 43 ? 30.657 23.385 48.636 1.00 27.70 1713 VAL B N 1
ATOM 691 C CA . VAL B 1 43 ? 31.831 22.533 48.589 1.00 27.87 1713 VAL B CA 1
ATOM 692 C C . VAL B 1 43 ? 31.368 21.176 48.055 1.00 28.64 1713 VAL B C 1
ATOM 693 O O . VAL B 1 43 ? 30.498 20.558 48.661 1.00 28.31 1713 VAL B O 1
ATOM 697 N N . PRO B 1 44 ? 31.918 20.726 46.908 1.00 29.26 1714 PRO B N 1
ATOM 698 C CA . PRO B 1 44 ? 31.465 19.434 46.380 1.00 30.75 1714 PRO B CA 1
ATOM 699 C C . PRO B 1 44 ? 31.903 18.249 47.241 1.00 32.07 1714 PRO B C 1
ATOM 700 O O . PRO B 1 44 ? 32.973 18.282 47.850 1.00 31.52 1714 PRO B O 1
ATOM 704 N N . GLU B 1 45 ? 31.061 17.221 47.287 1.00 34.11 1715 GLU B N 1
ATOM 705 C CA . GLU B 1 45 ? 31.408 15.957 47.925 1.00 36.30 1715 GLU B CA 1
ATOM 706 C C . GLU B 1 45 ? 32.250 15.117 46.964 1.00 36.97 1715 GLU B C 1
ATOM 707 O O . GLU B 1 45 ? 32.375 15.448 45.779 1.00 36.15 1715 GLU B O 1
ATOM 713 N N . GLY B 1 46 ? 32.838 14.043 47.480 1.00 38.76 1716 GLY B N 1
ATOM 714 C CA . GLY B 1 46 ? 33.698 13.170 46.683 1.00 40.23 1716 GLY B CA 1
ATOM 715 C C . GLY B 1 46 ? 35.033 13.804 46.322 1.00 40.40 1716 GLY B C 1
ATOM 716 O O . GLY B 1 46 ? 35.517 14.690 47.028 1.00 39.82 1716 GLY B O 1
ATOM 717 N N . ASP B 1 47 ? 35.620 13.350 45.216 1.00 41.58 1717 ASP B N 1
ATOM 718 C CA . ASP B 1 47 ? 36.943 13.811 44.791 1.00 42.14 1717 ASP B CA 1
ATOM 719 C C . ASP B 1 47 ? 36.865 15.101 43.979 1.00 40.96 1717 ASP B C 1
ATOM 720 O O . ASP B 1 47 ? 35.983 15.259 43.128 1.00 41.04 1717 ASP B O 1
ATOM 725 N N . TRP B 1 48 ? 37.803 16.012 44.237 1.00 39.88 1718 TRP B N 1
ATOM 726 C CA . TRP B 1 48 ? 37.998 17.189 43.389 1.00 38.42 1718 TRP B CA 1
ATOM 727 C C . TRP B 1 48 ? 39.478 17.360 43.099 1.00 38.40 1718 TRP B C 1
ATOM 728 O O . TRP B 1 48 ? 40.302 17.292 44.010 1.00 38.92 171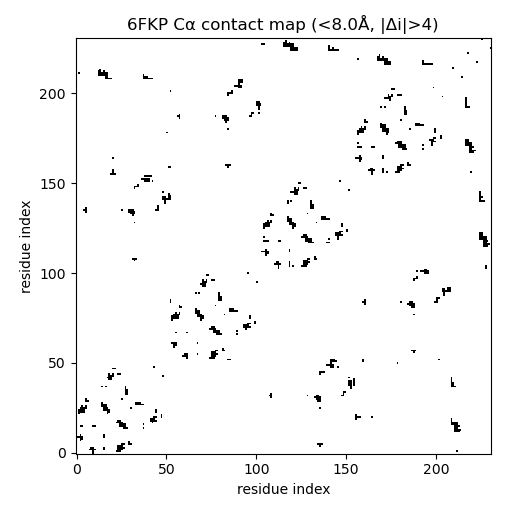8 TRP B O 1
ATOM 739 N N . PHE B 1 49 ? 39.794 17.591 41.828 1.00 38.14 1719 PHE B N 1
ATOM 740 C CA . PHE B 1 49 ? 41.166 17.775 41.377 1.00 38.65 1719 PHE B CA 1
ATOM 741 C C . PHE B 1 49 ? 41.319 19.150 40.764 1.00 37.35 1719 PHE B C 1
ATOM 742 O O . PHE B 1 49 ? 40.509 19.552 39.937 1.00 36.73 1719 PHE B O 1
ATOM 750 N N . CYS B 1 50 ? 42.360 19.867 41.186 1.00 37.09 1720 CYS B N 1
ATOM 751 C CA . CYS B 1 50 ? 42.645 21.202 40.666 1.00 36.62 1720 CYS B CA 1
ATOM 752 C C . CYS B 1 50 ? 43.116 21.130 39.216 1.00 37.11 1720 CYS B C 1
ATOM 753 O O . CYS B 1 50 ? 43.447 20.060 38.708 1.00 36.85 1720 CYS B O 1
ATOM 756 N N . THR B 1 51 ? 43.161 22.291 38.575 1.00 37.55 1721 THR B N 1
ATOM 757 C CA . THR B 1 51 ? 43.577 22.414 37.177 1.00 38.73 1721 THR B CA 1
ATOM 758 C C . THR B 1 51 ? 45.047 22.045 36.926 1.00 40.48 1721 THR B C 1
ATOM 759 O O . THR B 1 51 ? 45.389 21.604 35.828 1.00 41.52 1721 THR B O 1
ATOM 763 N N . VAL B 1 52 ? 45.902 22.218 37.936 1.00 41.27 1722 VAL B N 1
ATOM 764 C CA . VAL B 1 52 ? 47.304 21.791 37.850 1.00 43.12 1722 VAL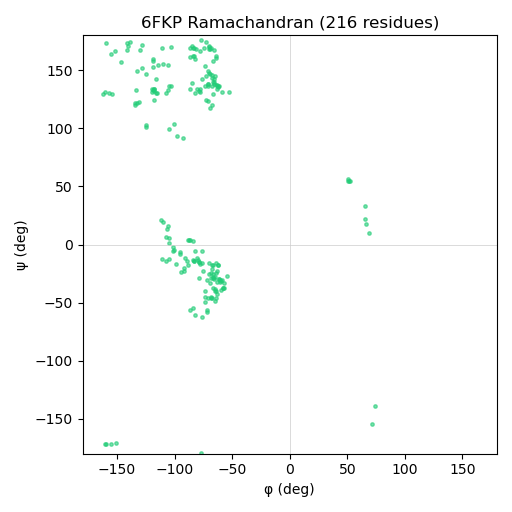 B CA 1
ATOM 765 C C . VAL B 1 52 ? 47.393 20.263 37.810 1.00 43.74 1722 VAL B C 1
ATOM 766 O O . VAL B 1 52 ? 48.132 19.714 36.994 1.00 45.07 1722 VAL B O 1
ATOM 770 N N . CYS B 1 53 ? 46.646 19.585 38.685 1.00 43.46 1723 CYS B N 1
ATOM 771 C CA . CYS B 1 53 ? 46.585 18.116 38.675 1.00 44.46 1723 CYS B CA 1
ATOM 772 C C . CYS B 1 53 ? 45.976 17.570 37.376 1.00 45.82 1723 CYS B C 1
ATOM 773 O O . CYS B 1 53 ? 46.482 16.594 36.819 1.00 46.71 1723 CYS B O 1
ATOM 776 N N . LEU B 1 54 ? 44.902 18.204 36.905 1.00 46.73 1724 LEU B N 1
ATOM 777 C CA . LEU B 1 54 ? 44.219 17.791 35.667 1.00 48.64 1724 LEU B CA 1
ATOM 778 C C . LEU B 1 54 ? 45.056 17.979 34.392 1.00 50.64 1724 LEU B C 1
ATOM 779 O O . LEU B 1 54 ? 44.862 17.255 33.415 1.00 51.61 1724 LEU B O 1
ATOM 784 N N . ALA B 1 55 ? 45.967 18.952 34.399 1.00 52.63 1725 ALA B N 1
ATOM 785 C CA . ALA B 1 55 ? 46.857 19.195 33.257 1.00 55.61 1725 ALA B CA 1
ATOM 786 C C . ALA B 1 55 ? 47.886 18.075 33.066 1.00 59.09 1725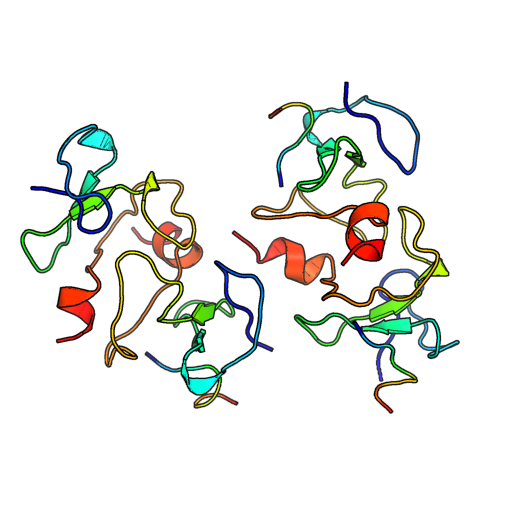 ALA B C 1
ATOM 787 O O . ALA B 1 55 ? 48.269 17.775 31.933 1.00 61.78 1725 ALA B O 1
ATOM 789 N N . GLN B 1 56 ? 48.326 17.468 34.169 1.00 61.22 1726 GLN B N 1
ATOM 790 C CA . GLN B 1 56 ? 49.328 16.392 34.137 1.00 64.25 1726 GLN B CA 1
ATOM 791 C C . GLN B 1 56 ? 48.732 15.058 33.678 1.00 64.86 1726 GLN B C 1
ATOM 792 O O . GLN B 1 56 ? 47.716 14.602 34.203 1.00 64.69 1726 GLN B O 1
ATOM 798 N N . LYS C 1 6 ? 11.732 48.776 44.606 1.00 40.16 1676 LYS C N 1
ATOM 799 C CA . LYS C 1 6 ? 10.557 47.843 44.717 1.00 39.05 1676 LYS C CA 1
ATOM 800 C C . LYS C 1 6 ? 10.225 47.239 43.350 1.00 36.69 1676 LYS C C 1
ATOM 801 O O . LYS C 1 6 ? 9.672 47.919 42.486 1.00 36.17 1676 LYS C O 1
ATOM 807 N N . VAL C 1 7 ? 10.548 45.960 43.165 1.00 34.93 1677 VAL C N 1
ATOM 808 C CA . VAL C 1 7 ? 10.504 45.347 41.835 1.00 33.18 1677 VAL C CA 1
ATOM 809 C C . VAL C 1 7 ? 9.053 45.122 41.414 1.00 31.92 1677 VAL C C 1
ATOM 810 O O . VAL C 1 7 ? 8.229 44.680 42.216 1.00 31.85 1677 VAL C O 1
ATOM 814 N N . THR C 1 8 ? 8.751 45.452 40.161 1.00 30.56 1678 THR C N 1
ATOM 815 C CA . THR C 1 8 ? 7.434 45.216 39.583 1.00 29.95 1678 THR C CA 1
ATOM 816 C C . THR C 1 8 ? 7.576 44.472 38.263 1.00 28.16 1678 THR C C 1
ATOM 817 O O . THR C 1 8 ? 8.588 44.581 37.570 1.00 27.45 1678 THR C O 1
ATOM 821 N N . CYS C 1 9 ? 6.550 43.702 37.930 1.00 26.78 1679 CYS C N 1
ATOM 822 C CA . CYS C 1 9 ? 6.588 42.846 36.759 1.00 25.65 1679 CYS C CA 1
ATOM 823 C C . CYS C 1 9 ? 6.246 43.670 35.535 1.00 25.57 1679 CYS C C 1
ATOM 824 O O . CYS C 1 9 ? 5.257 44.389 35.535 1.00 25.63 1679 CYS C O 1
ATOM 827 N N . LEU C 1 10 ? 7.073 43.569 34.500 1.00 25.54 1680 LEU C N 1
ATOM 828 C CA . LEU C 1 10 ? 6.819 44.270 33.236 1.00 25.89 1680 LEU C CA 1
ATOM 829 C C . LEU C 1 10 ? 5.525 43.866 32.535 1.00 26.52 1680 LEU C C 1
ATOM 830 O O . LEU C 1 10 ? 4.931 44.680 31.818 1.00 27.46 1680 LEU C O 1
ATOM 835 N N . VAL C 1 11 ? 5.099 42.620 32.724 1.00 26.42 1681 VAL C N 1
ATOM 836 C CA . VAL C 1 11 ? 3.944 42.091 32.011 1.00 26.96 1681 VAL C CA 1
ATOM 837 C C . VAL C 1 11 ? 2.664 42.486 32.733 1.00 27.90 1681 VAL C C 1
ATOM 838 O O . VAL C 1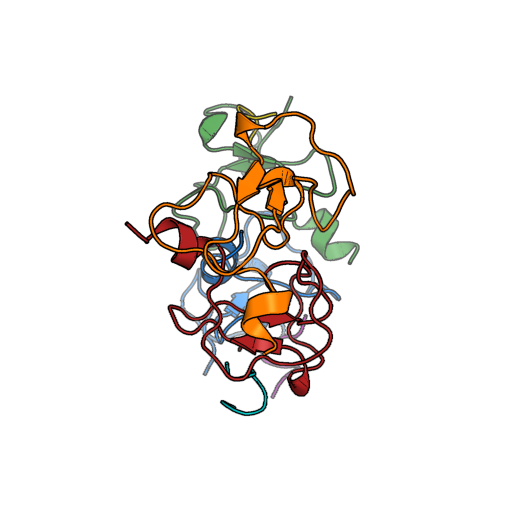 11 ? 1.783 43.091 32.134 1.00 28.60 1681 VAL C O 1
ATOM 842 N N . CYS C 1 12 ? 2.564 42.163 34.021 1.00 27.94 1682 CYS C N 1
ATOM 843 C CA . CYS C 1 12 ? 1.319 42.394 34.768 1.00 28.93 1682 CYS C CA 1
ATOM 844 C C . CYS C 1 12 ? 1.313 43.633 35.677 1.00 29.94 1682 CYS C C 1
ATOM 845 O O . CYS C 1 12 ? 0.275 43.944 36.253 1.00 31.20 1682 CYS C O 1
ATOM 848 N N . ARG C 1 13 ? 2.453 44.320 35.810 1.00 30.33 1683 ARG C N 1
ATOM 849 C CA . ARG C 1 13 ? 2.583 45.557 36.617 1.00 31.39 1683 ARG C CA 1
ATOM 850 C C . ARG C 1 13 ? 2.471 45.385 38.145 1.00 31.83 1683 ARG C C 1
ATOM 851 O O . ARG C 1 13 ? 2.409 46.383 38.867 1.00 32.65 1683 ARG C O 1
ATOM 859 N N . LYS C 1 14 ? 2.465 44.151 38.645 1.00 31.48 1684 LYS C N 1
ATOM 860 C CA . LYS C 1 14 ? 2.356 43.907 40.087 1.00 31.87 1684 LYS C CA 1
ATOM 861 C C . LYS C 1 14 ? 3.704 43.481 40.656 1.00 30.95 1684 LYS C C 1
ATOM 862 O O . LYS C 1 14 ? 4.561 42.932 39.944 1.00 29.63 1684 LYS C O 1
ATOM 867 N N . GLY C 1 15 ? 3.876 43.746 41.947 1.00 31.08 1685 GLY C N 1
ATOM 868 C CA . GLY C 1 15 ? 5.080 43.381 42.672 1.00 30.95 1685 GLY C CA 1
ATOM 869 C C . GLY C 1 15 ? 4.850 42.274 43.676 1.00 31.04 1685 GLY C C 1
ATOM 870 O O . GLY C 1 15 ? 5.666 42.091 44.571 1.00 31.61 1685 GLY C O 1
ATOM 871 N N . ASP C 1 16 ? 3.762 41.519 43.515 1.00 30.97 1686 ASP C N 1
ATOM 872 C CA . ASP C 1 16 ? 3.417 40.442 44.452 1.00 31.20 1686 ASP C CA 1
ATOM 873 C C . ASP C 1 16 ? 4.156 39.145 44.123 1.00 29.80 1686 ASP C C 1
ATOM 874 O O . A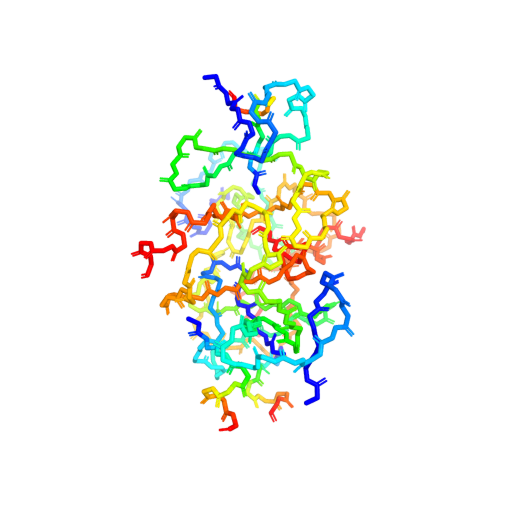SP C 1 16 ? 4.770 39.022 43.058 1.00 28.55 1686 ASP C O 1
ATOM 879 N N . ASN C 1 17 ? 4.085 38.191 45.051 1.00 29.56 1687 ASN C N 1
ATOM 880 C CA . ASN C 1 17 ? 4.753 36.889 44.929 1.00 28.85 1687 ASN C CA 1
ATOM 881 C C . ASN C 1 17 ? 6.232 37.064 44.567 1.00 28.31 1687 ASN C C 1
ATOM 882 O O . ASN C 1 17 ? 6.727 36.505 43.584 1.00 27.27 1687 ASN C O 1
ATOM 887 N N . ASP C 1 18 ? 6.917 37.852 45.394 1.00 28.85 1688 ASP C N 1
ATOM 888 C CA . ASP C 1 18 ? 8.309 38.274 45.150 1.00 29.21 1688 ASP C CA 1
ATOM 889 C C . ASP C 1 18 ? 9.306 37.127 44.904 1.00 28.98 1688 ASP C C 1
ATOM 890 O O . ASP C 1 18 ? 10.289 37.318 44.196 1.00 28.67 1688 ASP C O 1
ATOM 893 N N . GLU C 1 19 ? 9.032 35.941 45.449 1.00 29.09 1689 GLU C N 1
ATOM 894 C CA . GLU C 1 19 ? 9.894 34.760 45.237 1.00 29.31 1689 GLU C CA 1
ATOM 895 C C . GLU C 1 19 ? 9.879 34.243 43.783 1.00 28.23 1689 GLU C C 1
ATOM 896 O O . GLU C 1 19 ? 10.768 33.494 43.387 1.00 27.36 1689 GLU C O 1
ATOM 902 N N . PHE C 1 20 ? 8.869 34.643 43.008 1.00 27.41 1690 PHE C N 1
ATOM 903 C CA . PHE C 1 20 ? 8.728 34.257 41.600 1.00 27.42 1690 PHE C CA 1
ATOM 904 C C . PHE C 1 20 ? 9.012 35.395 40.622 1.00 27.78 1690 PHE C C 1
ATOM 905 O O . PHE C 1 20 ? 8.845 35.239 39.415 1.00 27.26 1690 PHE C O 1
ATOM 913 N N . LEU C 1 21 ? 9.479 36.520 41.148 1.00 28.98 1691 LEU C N 1
ATOM 914 C CA . LEU C 1 21 ? 9.576 37.760 40.402 1.00 29.96 1691 LEU C CA 1
ATOM 915 C C . LEU C 1 21 ? 11.026 37.999 40.038 1.00 30.91 1691 LEU C C 1
ATOM 916 O O . LEU C 1 21 ? 11.790 38.455 40.877 1.00 32.70 1691 LEU C O 1
ATOM 921 N N . LEU C 1 22 ? 11.408 37.672 38.800 1.00 31.46 1692 LEU C N 1
ATOM 922 C CA . LEU C 1 22 ? 12.793 37.852 38.341 1.00 32.08 1692 LEU C CA 1
ATOM 923 C C . LEU C 1 22 ? 13.177 39.315 38.305 1.00 31.93 1692 LEU C C 1
ATOM 924 O O . LEU C 1 22 ? 12.344 40.168 37.999 1.00 31.69 1692 LEU C O 1
ATOM 929 N N . LEU C 1 23 ? 14.438 39.588 38.620 1.00 31.85 1693 LEU C N 1
ATOM 930 C CA . LEU C 1 23 ? 15.001 40.931 38.560 1.00 31.72 1693 LEU C CA 1
ATOM 931 C C . LEU C 1 23 ? 16.081 40.924 37.482 1.00 30.93 1693 LEU C C 1
ATOM 932 O O . LEU C 1 23 ? 16.934 40.036 37.455 1.00 30.93 1693 LEU C O 1
ATOM 937 N N . CYS C 1 24 ? 16.018 41.896 36.576 1.00 29.38 1694 CYS C N 1
ATOM 938 C CA . CYS C 1 24 ? 16.976 42.001 35.477 1.00 29.15 1694 CYS C CA 1
ATOM 939 C C . CYS C 1 24 ? 18.383 42.307 35.994 1.00 30.47 1694 CYS C C 1
ATOM 940 O O . CYS C 1 24 ? 18.547 43.047 36.961 1.00 30.14 1694 CYS C O 1
ATOM 943 N N . ASP C 1 25 ? 19.388 41.712 35.356 1.00 31.80 1695 ASP C N 1
ATOM 944 C CA . ASP C 1 25 ? 20.791 41.940 35.720 1.00 33.81 1695 ASP C CA 1
ATOM 945 C C . ASP C 1 25 ? 21.387 43.237 35.164 1.00 34.15 1695 ASP C C 1
ATOM 946 O O . ASP C 1 25 ? 22.472 43.647 35.586 1.00 36.03 1695 ASP C O 1
ATOM 951 N N . GLY C 1 26 ? 20.682 43.883 34.234 1.00 32.30 1696 GLY C N 1
ATOM 952 C CA . GLY C 1 26 ? 21.128 45.140 33.640 1.00 32.23 1696 GLY C CA 1
ATOM 953 C C . GLY C 1 26 ? 20.368 46.381 34.083 1.00 31.15 1696 GLY C C 1
ATOM 954 O O . GLY C 1 26 ? 20.830 47.490 33.836 1.00 32.05 1696 GLY C O 1
ATOM 955 N N . CYS C 1 27 ? 19.209 46.215 34.721 1.00 29.39 1697 CYS C N 1
ATOM 956 C CA . CYS C 1 27 ? 18.405 47.363 35.154 1.00 28.54 1697 CYS C CA 1
ATOM 957 C C . CYS C 1 27 ? 17.491 46.995 36.332 1.00 28.12 1697 CYS C C 1
ATOM 958 O O . CYS C 1 27 ? 17.615 45.907 36.895 1.00 28.14 1697 CYS C O 1
ATOM 961 N N . ASP C 1 28 ? 16.581 47.899 36.701 1.00 28.04 1698 ASP C N 1
ATOM 962 C CA . ASP C 1 28 ? 15.683 47.699 37.856 1.00 27.98 1698 ASP C CA 1
ATOM 963 C C . ASP C 1 28 ? 14.371 46.974 37.525 1.00 26.45 1698 ASP C C 1
ATOM 964 O O . ASP C 1 28 ? 13.530 46.803 38.405 1.00 26.43 1698 ASP C O 1
ATOM 968 N N . ARG C 1 29 ? 14.205 46.530 36.281 1.00 25.05 1699 ARG C N 1
ATOM 969 C CA . ARG C 1 29 ? 12.938 45.966 35.826 1.00 24.23 1699 ARG C CA 1
ATOM 970 C C . ARG C 1 29 ? 12.835 44.505 36.231 1.00 23.74 1699 ARG C C 1
ATOM 971 O O . ARG C 1 29 ? 13.839 43.847 36.495 1.00 24.23 1699 ARG C O 1
ATOM 979 N N . GLY C 1 30 ? 11.610 44.000 36.253 1.00 23.60 1700 GLY C N 1
ATOM 980 C CA . GLY C 1 30 ? 11.353 42.625 36.658 1.00 23.21 1700 GLY C CA 1
ATOM 981 C C . GLY C 1 30 ? 10.285 41.916 35.858 1.00 22.86 1700 GLY C C 1
ATOM 982 O O . GLY C 1 30 ? 9.626 42.512 35.008 1.00 22.71 1700 GLY C O 1
ATOM 983 N N . CYS C 1 31 ? 10.142 40.620 36.120 1.00 22.91 1701 CYS C N 1
ATOM 984 C CA . CYS C 1 31 ? 9.126 39.804 35.469 1.00 23.07 1701 CYS C CA 1
ATOM 985 C C . CYS C 1 31 ? 8.858 38.539 36.275 1.00 23.07 1701 CYS C C 1
ATOM 986 O O . CYS C 1 31 ? 9.794 37.847 36.670 1.00 22.88 1701 CYS C O 1
ATOM 989 N N . HIS C 1 32 ? 7.583 38.242 36.524 1.00 23.34 1702 HIS C N 1
ATOM 990 C CA . HIS C 1 32 ? 7.200 36.958 37.116 1.00 23.57 1702 HIS C CA 1
ATOM 991 C C . HIS C 1 32 ? 7.569 35.839 36.147 1.00 23.65 1702 HIS C C 1
ATOM 992 O O . HIS C 1 32 ? 7.332 35.965 34.942 1.00 23.28 1702 HIS C O 1
ATOM 999 N N . ILE C 1 33 ? 8.134 34.746 36.658 1.00 24.03 1703 ILE C N 1
ATOM 1000 C CA . ILE C 1 33 ? 8.431 33.592 35.798 1.00 24.60 1703 ILE C CA 1
ATOM 1001 C C . ILE C 1 33 ? 7.158 33.044 35.144 1.00 25.04 1703 ILE C C 1
ATOM 1002 O O . ILE C 1 33 ? 7.211 32.543 34.029 1.00 25.80 1703 ILE C O 1
ATOM 1007 N N . TYR C 1 34 ? 6.028 33.169 35.838 1.00 25.21 1704 TYR C N 1
ATOM 1008 C CA . TYR C 1 34 ? 4.719 32.743 35.317 1.00 26.01 1704 TYR C CA 1
ATOM 1009 C C . TYR C 1 34 ? 4.050 33.706 34.315 1.00 26.31 1704 TYR C C 1
ATOM 1010 O O . TYR C 1 34 ? 3.108 33.312 33.634 1.00 27.27 1704 TYR C O 1
ATOM 1019 N N . CYS C 1 35 ? 4.523 34.948 34.230 1.00 25.70 1705 CYS C N 1
ATOM 1020 C CA . CYS C 1 35 ? 4.072 35.904 33.210 1.00 26.05 1705 CYS C CA 1
ATOM 1021 C C . CYS C 1 35 ? 4.931 35.885 31.933 1.00 25.86 1705 CYS C C 1
ATOM 1022 O O . CYS C 1 35 ? 4.489 36.349 30.887 1.00 26.03 1705 CYS C O 1
ATOM 1025 N N . HIS C 1 36 ? 6.155 35.363 32.030 1.00 25.63 1706 HIS C N 1
ATOM 1026 C CA . HIS C 1 36 ? 7.082 35.318 30.905 1.00 25.60 1706 HIS C CA 1
ATOM 1027 C C . HIS C 1 36 ? 6.550 34.391 29.803 1.00 26.85 1706 HIS C C 1
ATOM 1028 O O . HIS C 1 36 ? 5.954 33.353 30.094 1.00 27.00 1706 HIS C O 1
ATOM 1035 N N . ARG C 1 37 ? 6.728 34.808 28.553 1.00 27.56 1707 ARG C N 1
ATOM 1036 C CA . ARG C 1 37 ? 6.466 33.971 27.376 1.00 29.49 1707 ARG C CA 1
ATOM 1037 C C . ARG C 1 37 ? 7.687 34.128 26.463 1.00 29.60 1707 ARG C C 1
ATOM 1038 O O . ARG C 1 37 ? 8.002 35.258 26.093 1.00 28.78 1707 ARG C O 1
ATOM 1046 N N . PRO C 1 38 ? 8.392 33.045 26.106 1.00 31.17 1708 PRO C N 1
ATOM 1047 C CA . PRO C 1 38 ? 8.034 31.655 26.425 1.00 32.68 1708 PRO C CA 1
ATOM 1048 C C . PRO C 1 38 ? 8.082 31.311 27.907 1.00 32.97 1708 PRO C C 1
ATOM 1049 O O . PRO C 1 38 ? 8.613 32.075 28.718 1.00 31.48 1708 PRO C O 1
ATOM 1053 N N . LYS C 1 39 ? 7.511 30.162 28.235 1.00 35.10 1709 LYS C N 1
ATOM 1054 C CA . LYS C 1 39 ? 7.226 29.817 29.618 1.00 36.29 1709 LYS C CA 1
ATOM 1055 C C . LYS C 1 39 ? 8.472 29.396 30.390 1.00 36.38 1709 LYS C C 1
ATOM 1056 O O . LYS C 1 39 ? 9.371 28.756 29.840 1.00 37.11 1709 LYS C O 1
ATOM 1062 N N . MET C 1 40 ? 8.520 29.801 31.656 1.00 36.72 1710 MET C N 1
ATOM 1063 C CA . MET C 1 40 ? 9.613 29.480 32.568 1.00 37.62 1710 MET C CA 1
ATOM 1064 C C . MET C 1 40 ? 9.055 28.659 33.711 1.00 38.38 1710 MET C C 1
ATOM 1065 O O . MET C 1 40 ? 8.138 29.109 34.396 1.00 38.01 1710 MET C O 1
ATOM 1070 N N . GLU C 1 41 ? 9.618 27.476 33.928 1.00 39.33 1711 GLU C N 1
ATOM 1071 C CA . GLU C 1 41 ? 9.197 26.601 35.027 1.00 40.24 1711 GLU C CA 1
ATOM 1072 C C . GLU C 1 41 ? 9.784 27.049 36.366 1.00 38.90 1711 GLU C C 1
ATOM 1073 O O . GLU C 1 41 ? 9.185 26.806 37.408 1.00 38.55 1711 GLU C O 1
ATOM 1079 N N . ALA C 1 42 ? 10.954 27.689 36.332 1.00 38.03 1712 ALA C N 1
ATOM 1080 C CA . ALA C 1 42 ? 11.658 28.098 37.545 1.00 37.57 1712 ALA C CA 1
ATOM 1081 C C . ALA C 1 42 ? 12.534 29.327 37.320 1.00 36.82 1712 ALA C C 1
ATOM 1082 O O . ALA C 1 42 ? 12.796 29.728 36.181 1.00 35.69 1712 ALA C O 1
ATOM 1084 N N . VAL C 1 43 ? 12.976 29.914 38.430 1.00 36.66 1713 VAL C N 1
ATOM 1085 C CA . VAL C 1 43 ? 13.899 31.043 38.416 1.00 36.95 1713 VAL C CA 1
ATOM 1086 C C . VAL C 1 43 ? 15.263 30.529 37.934 1.00 38.84 1713 VAL C C 1
ATOM 1087 O O . VAL C 1 43 ? 15.852 29.673 38.589 1.00 40.15 1713 VAL C O 1
ATOM 1091 N N . PRO C 1 44 ? 15.759 31.030 36.783 1.00 39.88 1714 PRO C N 1
ATOM 1092 C CA . PRO C 1 44 ? 17.057 30.546 36.292 1.00 41.55 1714 PRO C CA 1
ATOM 1093 C C . PRO C 1 44 ? 18.232 31.088 37.108 1.00 42.89 1714 PRO C C 1
ATOM 1094 O O . PRO C 1 44 ? 18.125 32.156 37.711 1.00 41.91 1714 PRO C O 1
ATOM 1098 N N . GLU C 1 45 ? 19.333 30.342 37.133 1.00 45.02 1715 GLU C N 1
ATOM 1099 C CA . GLU C 1 45 ? 20.591 30.838 37.691 1.00 46.56 1715 GLU C CA 1
ATOM 1100 C C . GLU C 1 45 ? 21.340 31.625 36.617 1.00 46.66 1715 GLU C C 1
ATOM 1101 O O . GLU C 1 45 ? 20.935 31.639 35.446 1.00 45.61 1715 GLU C O 1
ATOM 1107 N N . GLY C 1 46 ? 22.418 32.295 37.020 1.00 47.71 1716 GLY C N 1
ATOM 1108 C CA . GLY C 1 46 ? 23.200 33.131 36.107 1.00 48.44 1716 GLY C CA 1
ATOM 1109 C C . GLY C 1 46 ? 22.476 34.428 35.780 1.00 47.62 1716 GLY C C 1
ATOM 1110 O O . GLY C 1 46 ? 21.865 35.031 36.661 1.00 46.64 1716 GLY C O 1
ATOM 1111 N N . ASP C 1 47 ? 22.530 34.848 34.515 1.00 48.03 1717 ASP C N 1
ATOM 1112 C CA . ASP C 1 47 ? 21.956 36.130 34.094 1.00 47.04 1717 ASP C CA 1
ATOM 1113 C C . ASP C 1 47 ? 20.646 35.999 33.313 1.00 45.17 1717 ASP C C 1
ATOM 1114 O O . ASP C 1 47 ? 20.541 35.173 32.402 1.00 45.32 1717 ASP C O 1
ATOM 1119 N N . TRP C 1 48 ? 19.653 36.811 33.700 1.00 42.58 1718 TRP C N 1
ATOM 1120 C CA . TRP C 1 48 ? 18.457 37.068 32.895 1.00 40.50 1718 TRP C CA 1
ATOM 1121 C C . TRP C 1 48 ? 18.409 38.555 32.557 1.00 38.86 1718 TRP C C 1
ATOM 1122 O O . TRP C 1 48 ? 18.604 39.408 33.432 1.00 38.27 1718 TRP C O 1
ATOM 1133 N N . PHE C 1 49 ? 18.146 38.849 31.285 1.00 36.71 1719 PHE C N 1
ATOM 1134 C CA . PHE C 1 49 ? 18.050 40.217 30.797 1.00 35.15 1719 PHE C CA 1
ATOM 1135 C C . PHE C 1 49 ? 16.655 40.487 30.257 1.00 32.22 1719 PHE C C 1
ATOM 1136 O O . PHE C 1 49 ? 16.106 39.690 29.488 1.00 32.35 1719 PHE C O 1
ATOM 1144 N N . CYS C 1 50 ? 16.074 41.611 30.679 1.00 29.28 1720 CYS C N 1
ATOM 1145 C CA . CYS C 1 50 ? 14.771 42.041 30.182 1.00 27.07 1720 CYS C CA 1
ATOM 1146 C C . CYS C 1 50 ? 14.912 42.490 28.731 1.00 26.66 1720 CYS C C 1
ATOM 1147 O O . CYS C 1 50 ? 16.018 42.647 28.233 1.00 26.25 1720 CYS C O 1
ATOM 1150 N N . THR C 1 51 ? 13.788 42.722 28.069 1.00 26.43 1721 THR C N 1
ATOM 1151 C CA . THR C 1 51 ? 13.790 43.082 26.648 1.00 26.72 1721 THR C CA 1
ATOM 1152 C C . THR C 1 51 ? 14.371 44.467 26.351 1.00 26.71 1721 THR C C 1
ATOM 1153 O O . THR C 1 51 ? 14.907 44.686 25.272 1.00 26.66 1721 THR C O 1
ATOM 1157 N N . VAL C 1 52 ? 14.270 45.395 27.300 1.00 26.44 1722 VAL C N 1
ATOM 1158 C CA . VAL C 1 52 ? 14.898 46.712 27.140 1.00 27.23 1722 VAL C CA 1
ATOM 1159 C C . VAL C 1 52 ? 16.416 46.550 27.084 1.00 27.94 1722 VAL C C 1
ATOM 1160 O O . VAL C 1 52 ? 17.061 47.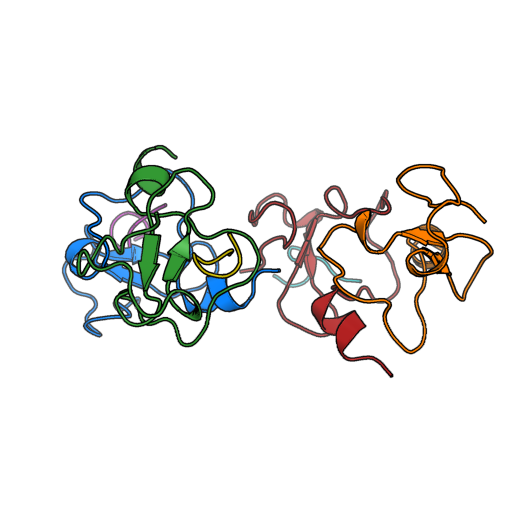082 26.185 1.00 28.27 1722 VAL C O 1
ATOM 1164 N N . CYS C 1 53 ? 16.972 45.793 28.028 1.00 28.51 1723 CYS C N 1
ATOM 1165 C CA . CYS C 1 53 ? 18.411 45.526 28.053 1.00 29.85 1723 CYS C CA 1
ATOM 1166 C C . CYS C 1 53 ? 18.869 44.710 26.835 1.00 31.55 1723 CYS C C 1
ATOM 1167 O O . CYS C 1 53 ? 19.932 44.983 26.286 1.00 32.55 1723 CYS C O 1
ATOM 1170 N N . LEU C 1 54 ? 18.061 43.743 26.396 1.00 32.59 1724 LEU C N 1
ATOM 1171 C CA . LEU C 1 54 ? 18.334 43.015 25.150 1.00 34.43 1724 LEU C CA 1
ATOM 1172 C C . LEU C 1 54 ? 18.389 43.942 23.931 1.00 35.80 1724 LEU C C 1
ATOM 1173 O O . LEU C 1 54 ? 19.221 43.745 23.048 1.00 37.18 1724 LEU C O 1
ATOM 1178 N N . ALA C 1 55 ? 17.507 44.939 23.884 1.00 36.50 1725 ALA C N 1
ATOM 1179 C CA . ALA C 1 55 ? 17.509 45.932 22.805 1.00 38.30 1725 ALA C CA 1
ATOM 1180 C C . ALA C 1 55 ? 18.759 46.837 22.815 1.00 40.67 1725 ALA C C 1
ATOM 1181 O O . ALA C 1 55 ? 19.176 47.324 21.761 1.00 41.39 1725 ALA C O 1
ATOM 1183 N N . GLN C 1 56 ? 19.343 47.061 23.995 1.00 42.37 1726 GLN C N 1
ATOM 1184 C CA . GLN C 1 56 ? 20.593 47.831 24.130 1.00 44.91 1726 GLN C CA 1
ATOM 1185 C C . GLN C 1 56 ? 21.850 47.063 23.688 1.00 47.28 1726 GLN C C 1
ATOM 1186 O O . GLN C 1 56 ? 22.862 47.683 23.353 1.00 49.14 1726 GLN C O 1
ATOM 1188 N N . GLN C 1 57 ? 21.791 45.729 23.689 1.00 48.56 1727 GLN C N 1
ATOM 1189 C CA . GLN C 1 57 ? 22.933 44.889 23.289 1.00 50.53 1727 GLN C CA 1
ATOM 1190 C C . GLN C 1 57 ? 23.198 44.926 21.781 1.00 51.77 1727 GLN C C 1
ATOM 1191 O O . GLN C 1 57 ? 22.683 45.785 21.059 1.00 52.35 1727 GLN C O 1
ATOM 1193 N N . LYS D 1 6 ? 24.441 23.038 20.197 1.00 48.46 1676 LYS D N 1
ATOM 1194 C CA . LYS D 1 6 ? 25.419 24.163 20.290 1.00 46.94 1676 LYS D CA 1
ATOM 1195 C C . LYS D 1 6 ? 25.895 24.357 21.729 1.00 44.06 1676 LYS D C 1
ATOM 1196 O O . LYS D 1 6 ? 25.075 24.530 22.636 1.00 44.57 1676 LYS D O 1
ATOM 1202 N N . VAL D 1 7 ? 27.214 24.330 21.923 1.00 40.88 1677 VAL D N 1
ATOM 1203 C CA . VAL D 1 7 ? 27.820 24.475 23.245 1.00 38.27 1677 VAL D CA 1
ATOM 1204 C C . VAL D 1 7 ? 28.004 25.956 23.557 1.00 36.39 1677 VAL D C 1
ATOM 1205 O O . VAL D 1 7 ? 28.477 26.714 22.711 1.00 35.99 1677 VAL D O 1
ATOM 1209 N N . THR D 1 8 ? 27.622 26.357 24.768 1.00 34.41 1678 THR D N 1
ATOM 1210 C CA . THR D 1 8 ? 27.870 27.715 25.252 1.00 33.60 1678 THR D CA 1
ATOM 1211 C C . THR D 1 8 ? 28.634 27.655 26.568 1.00 31.11 1678 THR D C 1
ATOM 1212 O O . THR D 1 8 ? 28.456 26.739 27.368 1.00 30.70 1678 THR D O 1
ATOM 1216 N N . CYS D 1 9 ? 29.487 28.645 26.781 1.00 29.38 1679 CYS D N 1
ATOM 1217 C CA . CYS D 1 9 ? 30.321 28.696 27.964 1.00 27.94 1679 CYS D CA 1
ATOM 1218 C C . CYS D 1 9 ? 29.509 29.195 29.161 1.00 27.60 1679 CYS D C 1
ATOM 1219 O O . CYS D 1 9 ? 28.805 30.201 29.069 1.00 28.11 1679 CYS D O 1
ATOM 1222 N N . LEU D 1 10 ? 29.612 28.483 30.278 1.00 26.95 1680 LEU D N 1
ATOM 1223 C CA . LEU D 1 10 ? 28.910 28.851 31.516 1.00 27.15 1680 LEU D CA 1
ATOM 1224 C C . LEU D 1 10 ? 29.327 30.179 32.137 1.00 27.83 1680 LEU D C 1
ATOM 1225 O O . LEU D 1 10 ? 28.547 30.776 32.886 1.00 28.39 1680 LEU D O 1
ATOM 1230 N N . VAL D 1 11 ? 30.551 30.623 31.857 1.00 27.73 1681 VAL D N 1
ATOM 1231 C CA . VAL D 1 11 ? 31.100 31.824 32.476 1.00 28.48 1681 VAL D CA 1
ATOM 1232 C C . VAL D 1 11 ? 30.697 33.070 31.684 1.00 29.73 1681 VAL D C 1
ATOM 1233 O O . VAL D 1 11 ? 30.095 33.994 32.241 1.00 30.65 1681 VAL D O 1
ATOM 1237 N N . CYS D 1 12 ? 31.022 33.083 30.391 1.00 29.87 1682 CYS D N 1
ATOM 1238 C CA . CYS D 1 12 ? 30.822 34.270 29.546 1.00 31.45 1682 CYS D CA 1
ATOM 1239 C C . CYS D 1 12 ? 29.582 34.238 28.645 1.00 32.92 1682 CYS D C 1
ATOM 1240 O O . CYS D 1 12 ? 29.322 35.220 27.958 1.00 33.94 1682 CYS D O 1
ATOM 1243 N N . ARG D 1 13 ? 28.849 33.121 28.634 1.00 33.47 1683 ARG D N 1
ATOM 1244 C CA . ARG D 1 13 ? 27.604 32.956 27.857 1.00 35.55 1683 ARG D CA 1
ATOM 1245 C C . ARG D 1 13 ? 27.771 32.968 26.323 1.00 36.43 1683 ARG D C 1
ATOM 1246 O O . ARG D 1 13 ? 26.786 33.156 25.611 1.00 37.57 1683 ARG D O 1
ATOM 1254 N N . LYS D 1 14 ? 28.987 32.762 25.813 1.00 36.05 1684 LYS D N 1
ATOM 1255 C CA . LYS D 1 14 ? 29.226 32.746 24.361 1.00 37.08 1684 LYS D CA 1
ATOM 1256 C C . LYS D 1 14 ? 29.660 31.360 23.901 1.00 36.28 1684 LYS D C 1
ATOM 1257 O O . LYS D 1 14 ? 30.200 30.571 24.688 1.00 34.56 1684 LYS D O 1
ATOM 1263 N N . GLY D 1 15 ? 29.402 31.077 22.624 1.00 36.94 1685 GLY D N 1
ATOM 1264 C CA . GLY D 1 15 ? 29.769 29.811 21.987 1.00 37.31 1685 GLY D CA 1
ATOM 1265 C C . GLY D 1 15 ? 30.849 29.952 20.931 1.00 37.81 1685 GLY D C 1
ATOM 1266 O O . GLY D 1 15 ? 30.989 29.080 20.078 1.00 38.43 1685 GLY D O 1
ATOM 1267 N N . ASP D 1 16 ? 31.622 31.035 20.999 1.00 38.07 1686 ASP D N 1
ATOM 1268 C CA . ASP D 1 16 ? 32.693 31.309 20.026 1.00 38.79 1686 ASP D CA 1
ATOM 1269 C C . ASP D 1 16 ? 33.984 30.567 20.395 1.00 37.81 1686 ASP D C 1
ATOM 1270 O O . ASP D 1 16 ? 34.098 30.011 21.495 1.00 36.87 1686 ASP D O 1
ATOM 1275 N N . ASN D 1 17 ? 34.941 30.558 19.468 1.00 37.89 1687 ASN D N 1
ATOM 1276 C CA . ASN D 1 17 ? 36.263 29.947 19.681 1.00 37.40 1687 ASN D CA 1
ATOM 1277 C C . ASN D 1 17 ? 36.153 28.500 20.181 1.00 37.78 1687 ASN D C 1
ATOM 1278 O O . ASN D 1 17 ? 36.719 28.129 21.220 1.00 36.12 1687 ASN D O 1
ATOM 1283 N N . ASP D 1 18 ? 35.423 27.692 19.412 1.00 39.11 1688 ASP D N 1
ATOM 1284 C CA . ASP D 1 18 ? 35.056 26.328 19.818 1.00 40.13 1688 ASP D CA 1
ATOM 1285 C C . ASP D 1 18 ? 36.236 25.366 20.027 1.00 39.84 1688 ASP D C 1
ATOM 1286 O O . ASP D 1 18 ? 36.072 24.335 20.677 1.00 39.52 1688 ASP D O 1
ATOM 1291 N N . GLU D 1 19 ? 37.412 25.703 19.494 1.00 39.38 1689 GLU D N 1
ATOM 1292 C CA . GLU D 1 19 ? 38.645 24.951 19.784 1.00 39.59 1689 GLU D CA 1
ATOM 1293 C C . GLU D 1 19 ? 39.114 25.091 21.244 1.00 37.29 1689 GLU D C 1
ATOM 1294 O O . GLU D 1 19 ? 39.885 24.258 21.728 1.00 37.20 1689 GLU D O 1
ATOM 1300 N N . PHE D 1 20 ? 38.671 26.153 21.921 1.00 34.96 1690 PHE D N 1
ATOM 1301 C CA . PHE D 1 20 ? 39.001 26.414 23.325 1.00 33.63 1690 PHE D CA 1
ATOM 1302 C C . PHE D 1 20 ? 37.847 26.112 24.292 1.00 33.13 1690 PHE D C 1
ATOM 1303 O O . PHE D 1 20 ? 37.999 26.285 25.497 1.00 32.70 1690 PHE D O 1
ATOM 1311 N N . LEU D 1 21 ? 36.723 25.628 23.768 1.00 33.50 1691 LEU D N 1
ATOM 1312 C CA . LEU D 1 21 ? 35.476 25.512 24.518 1.00 33.73 1691 LEU D CA 1
ATOM 1313 C C . LEU D 1 21 ? 35.282 24.071 24.992 1.00 33.88 1691 LEU D C 1
ATOM 1314 O O . LEU D 1 21 ? 34.936 23.201 24.196 1.00 34.54 1691 LEU D O 1
ATOM 1319 N N . LEU D 1 22 ? 35.525 23.824 26.281 1.00 33.32 1692 LEU D N 1
ATOM 1320 C CA . LEU D 1 22 ? 35.356 22.481 26.855 1.00 34.18 1692 LEU D CA 1
ATOM 1321 C C . LEU D 1 22 ? 33.895 22.073 26.882 1.00 33.88 1692 LEU D C 1
ATOM 1322 O O . LEU D 1 22 ? 33.026 22.904 27.125 1.00 33.35 1692 LEU D O 1
ATOM 1327 N N . LEU D 1 23 ? 33.640 20.793 26.631 1.00 34.17 1693 LEU D N 1
ATOM 1328 C CA . LEU D 1 23 ? 32.321 20.203 26.808 1.00 34.32 1693 LEU D CA 1
ATOM 1329 C C . LEU D 1 23 ? 32.405 19.315 28.043 1.00 33.59 1693 LEU D C 1
ATOM 1330 O O . LEU D 1 23 ? 33.336 18.515 28.178 1.00 34.22 1693 LEU D O 1
ATOM 1335 N N . CYS D 1 24 ? 31.455 19.480 28.959 1.00 31.99 1694 CYS D N 1
ATOM 1336 C CA . CYS D 1 24 ? 31.427 18.680 30.176 1.00 31.31 1694 CYS D CA 1
ATOM 1337 C C . CYS D 1 24 ? 31.241 17.192 29.868 1.00 32.69 1694 CYS D C 1
ATOM 1338 O O . CYS D 1 24 ? 30.417 16.811 29.036 1.00 33.38 1694 CYS D O 1
ATOM 1341 N N . ASP D 1 25 ? 32.026 16.361 30.544 1.00 33.30 1695 ASP D N 1
ATOM 1342 C CA . ASP D 1 25 ? 31.923 14.913 30.404 1.00 34.83 1695 ASP D CA 1
ATOM 1343 C C . ASP D 1 25 ? 30.711 14.315 31.141 1.00 34.18 1695 ASP D C 1
ATOM 1344 O O . ASP D 1 25 ? 30.452 13.127 30.998 1.00 35.04 1695 ASP D O 1
ATOM 1349 N N . GLY D 1 26 ? 29.971 15.130 31.906 1.00 32.15 1696 GLY D N 1
ATOM 1350 C CA . GLY D 1 26 ? 28.739 14.694 32.569 1.00 32.09 1696 GLY D CA 1
ATOM 1351 C C . GLY D 1 26 ? 27.428 15.277 32.050 1.00 31.88 1696 GLY D C 1
ATOM 1352 O O . GLY D 1 26 ? 26.360 14.796 32.434 1.00 32.03 1696 GLY D O 1
ATOM 1353 N N . CYS D 1 27 ? 27.487 16.316 31.213 1.00 31.17 1697 CYS D N 1
ATOM 1354 C CA . CYS D 1 27 ? 26.275 16.978 30.702 1.00 31.13 1697 CYS D CA 1
ATOM 1355 C C . CYS D 1 27 ? 26.562 17.784 29.420 1.00 31.88 1697 CYS D C 1
ATOM 1356 O O . CYS D 1 27 ? 27.663 17.697 28.877 1.00 32.18 1697 CYS D O 1
ATOM 1359 N N . ASP D 1 28 ? 25.583 18.569 28.950 1.00 32.36 1698 ASP D N 1
ATOM 1360 C CA . ASP D 1 28 ? 25.719 19.361 27.713 1.00 33.08 1698 ASP D CA 1
ATOM 1361 C C . ASP D 1 28 ? 26.335 20.759 27.895 1.00 32.04 1698 ASP D C 1
ATOM 1362 O O . ASP D 1 28 ? 26.443 21.513 26.923 1.00 32.86 1698 ASP D O 1
ATOM 1364 N N . ARG D 1 29 ? 26.765 21.092 29.110 1.00 30.59 1699 ARG D N 1
ATOM 1365 C CA . ARG D 1 29 ? 27.265 22.426 29.418 1.00 29.49 1699 ARG D CA 1
ATOM 1366 C C . ARG D 1 29 ? 28.729 22.528 29.009 1.00 28.88 1699 ARG D C 1
ATOM 1367 O O . ARG D 1 29 ? 29.404 21.514 28.823 1.00 29.05 1699 ARG D O 1
ATOM 1375 N N . GLY D 1 30 ? 29.210 23.758 28.878 1.00 28.17 1700 GLY D N 1
ATOM 1376 C CA . GLY D 1 30 ? 30.585 24.009 28.462 1.00 27.93 1700 GLY D CA 1
ATOM 1377 C C . GLY D 1 30 ? 31.276 25.119 29.219 1.00 27.09 1700 GLY D C 1
ATOM 1378 O O . GLY D 1 30 ? 30.666 25.802 30.042 1.00 26.80 1700 GLY D O 1
ATOM 1379 N N . CYS D 1 31 ? 32.568 25.277 28.942 1.00 26.89 1701 CYS D N 1
ATOM 1380 C CA . CYS D 1 31 ? 33.368 26.363 29.509 1.00 26.55 1701 CYS D CA 1
ATOM 1381 C C . CYS D 1 31 ? 34.648 26.562 28.698 1.00 26.40 1701 CYS D C 1
ATOM 1382 O O . CYS D 1 31 ? 35.361 25.602 28.420 1.00 26.29 1701 CYS D O 1
ATOM 1385 N N . HIS D 1 32 ? 34.930 27.800 28.309 1.00 26.23 1702 HIS D N 1
ATOM 1386 C CA . HIS D 1 32 ? 36.212 28.117 27.679 1.00 26.41 1702 HIS D CA 1
ATOM 1387 C C . HIS D 1 32 ? 37.333 27.854 28.668 1.00 26.11 1702 HIS D C 1
ATOM 1388 O O . HIS D 1 32 ? 37.215 28.220 29.840 1.00 25.76 1702 HIS D O 1
ATOM 1395 N N . ILE D 1 33 ? 38.425 27.244 28.207 1.00 26.56 1703 ILE D N 1
ATOM 1396 C CA . ILE D 1 33 ? 39.591 27.038 29.074 1.00 26.88 1703 ILE D CA 1
ATOM 1397 C C . ILE D 1 33 ? 40.129 28.371 29.600 1.00 26.93 1703 ILE D C 1
ATOM 1398 O O . ILE D 1 33 ? 40.652 28.419 30.709 1.00 27.54 1703 ILE D O 1
ATOM 1403 N N . TYR D 1 34 ? 39.970 29.439 28.815 1.00 26.75 1704 TYR D N 1
ATOM 1404 C CA . TYR D 1 34 ? 40.393 30.790 29.229 1.00 26.86 1704 TYR D CA 1
ATOM 1405 C C . TYR D 1 34 ? 39.442 31.519 30.193 1.00 26.93 1704 TYR D C 1
ATOM 1406 O O . TYR D 1 34 ? 39.836 32.521 30.797 1.00 27.45 1704 TYR D O 1
ATOM 1415 N N . CYS D 1 35 ? 38.210 31.027 30.328 1.00 26.38 1705 CYS D N 1
ATOM 1416 C CA . CYS D 1 35 ? 37.247 31.544 31.304 1.00 26.53 1705 CYS D CA 1
ATOM 1417 C C . CYS D 1 35 ? 37.288 30.813 32.644 1.00 26.20 1705 CYS D C 1
ATOM 1418 O O . CYS D 1 35 ? 36.864 31.372 33.652 1.00 26.67 1705 CYS D O 1
ATOM 1421 N N . HIS D 1 36 ? 37.780 29.576 32.656 1.00 25.81 1706 HIS D N 1
ATOM 1422 C CA . HIS D 1 36 ? 37.834 28.780 33.887 1.00 25.79 1706 HIS D CA 1
ATOM 1423 C C . HIS D 1 36 ? 38.739 29.419 34.951 1.00 26.57 1706 HIS D C 1
ATOM 1424 O O . HIS D 1 36 ? 39.819 29.938 34.634 1.00 27.08 1706 HIS D O 1
ATOM 1431 N N . ARG D 1 37 ? 38.261 29.425 36.192 1.00 26.89 1707 ARG D N 1
ATOM 1432 C CA . ARG D 1 37 ? 39.055 29.793 37.365 1.00 28.33 1707 ARG D CA 1
ATOM 1433 C C . ARG D 1 37 ? 38.821 28.683 38.401 1.00 28.94 1707 ARG D C 1
ATOM 1434 O O . ARG D 1 37 ? 37.658 28.432 38.741 1.00 28.50 1707 ARG D O 1
ATOM 1442 N N . PRO D 1 38 ? 39.865 28.002 38.895 1.00 30.65 1708 PRO D N 1
ATOM 1443 C CA . PRO D 1 38 ? 41.282 28.281 38.609 1.00 32.21 1708 PRO D CA 1
ATOM 1444 C C . PRO D 1 38 ? 41.686 28.087 37.149 1.00 32.33 1708 PRO D C 1
ATOM 1445 O O . PRO D 1 38 ? 40.988 27.413 36.391 1.00 31.05 1708 PRO D O 1
ATOM 1449 N N . LYS D 1 39 ? 42.802 28.706 36.780 1.00 33.95 1709 LYS D N 1
ATOM 1450 C CA . LYS D 1 39 ? 43.187 28.848 35.382 1.00 34.87 1709 LYS D CA 1
ATOM 1451 C C . LYS D 1 39 ? 43.678 27.553 34.746 1.00 35.54 1709 LYS D C 1
ATOM 1452 O O . LYS D 1 39 ? 44.296 26.708 35.407 1.00 36.17 1709 LYS D O 1
ATOM 1458 N N . MET D 1 40 ? 43.355 27.409 33.465 1.00 35.84 1710 MET D N 1
ATOM 1459 C CA . MET D 1 40 ? 43.863 26.347 32.613 1.00 37.88 1710 MET D CA 1
ATOM 1460 C C . MET D 1 40 ? 44.688 27.013 31.520 1.00 39.08 1710 MET D C 1
ATOM 1461 O O . MET D 1 40 ? 44.331 28.095 31.051 1.00 38.68 1710 MET D O 1
ATOM 1466 N N . GLU D 1 41 ? 45.790 26.375 31.134 1.00 41.18 1711 GLU D N 1
ATOM 1467 C CA . GLU D 1 41 ? 46.621 26.827 30.012 1.00 42.61 1711 GLU D CA 1
ATOM 1468 C C . GLU D 1 41 ? 46.333 26.055 28.717 1.00 43.32 1711 GLU D C 1
ATOM 1469 O O . GLU D 1 41 ? 46.715 26.509 27.638 1.00 44.20 1711 GLU D O 1
ATOM 1471 N N . ALA D 1 42 ? 45.670 24.902 28.826 1.00 43.74 1712 ALA D N 1
ATOM 1472 C CA . ALA D 1 42 ? 45.341 24.058 27.673 1.00 44.29 1712 ALA D CA 1
ATOM 1473 C C . ALA D 1 42 ? 44.185 23.107 27.999 1.00 44.22 1712 ALA D C 1
ATOM 1474 O O . ALA D 1 42 ? 43.740 23.031 29.146 1.00 43.72 1712 ALA D O 1
ATOM 1476 N N . VAL D 1 43 ? 43.709 22.384 26.987 1.00 45.14 1713 VAL D N 1
ATOM 1477 C CA . VAL D 1 43 ? 42.637 21.397 27.158 1.00 45.49 1713 VAL D CA 1
ATOM 1478 C C . VAL D 1 43 ? 43.201 20.177 27.903 1.00 47.51 1713 VAL D C 1
ATOM 1479 O O . VAL D 1 43 ? 44.190 19.598 27.455 1.00 49.83 1713 VAL D O 1
ATOM 1483 N N . PRO D 1 44 ? 42.583 19.783 29.039 1.00 47.57 1714 PRO D N 1
ATOM 1484 C CA . PRO D 1 44 ? 43.111 18.626 29.781 1.00 48.65 1714 PRO D CA 1
ATOM 1485 C C . PRO D 1 44 ? 42.878 17.287 29.073 1.00 50.05 1714 PRO D C 1
ATOM 1486 O O . PRO D 1 44 ? 41.895 17.136 28.340 1.00 49.26 1714 PRO D O 1
ATOM 1490 N N . GLU D 1 45 ? 43.790 16.337 29.292 1.00 52.13 1715 GLU D N 1
ATOM 1491 C CA . GLU D 1 45 ? 43.691 14.992 28.710 1.00 53.74 1715 GLU D CA 1
ATOM 1492 C C . GLU D 1 45 ? 42.612 14.169 29.412 1.00 53.41 1715 GLU D C 1
ATOM 1493 O O . GLU D 1 45 ? 41.814 13.494 28.753 1.00 53.92 1715 GLU D O 1
ATOM 1495 N N . GLY D 1 46 ? 42.603 14.230 30.745 1.00 52.09 1716 GLY D N 1
ATOM 1496 C CA . GLY D 1 46 ? 41.585 13.572 31.567 1.00 51.08 1716 GLY D CA 1
ATOM 1497 C C . GLY D 1 46 ? 40.270 14.331 31.575 1.00 48.14 1716 GLY D C 1
ATOM 1498 O O . GLY D 1 46 ? 40.174 15.428 31.010 1.00 47.44 1716 GLY D O 1
ATOM 1499 N N . ASP D 1 47 ? 39.266 13.754 32.237 1.00 46.13 1717 ASP D N 1
ATOM 1500 C CA . ASP D 1 47 ? 37.890 14.275 32.201 1.00 43.25 1717 ASP D CA 1
ATOM 1501 C C . ASP D 1 47 ? 37.756 15.630 32.895 1.00 39.80 1717 ASP D C 1
ATOM 1502 O O . ASP D 1 47 ? 38.451 15.903 33.872 1.00 39.72 1717 ASP D O 1
ATOM 1507 N N . TRP D 1 48 ? 36.868 16.473 32.368 1.00 36.81 1718 TRP D N 1
ATOM 1508 C CA . TRP D 1 48 ? 36.506 17.748 32.993 1.00 33.72 1718 TRP D CA 1
ATOM 1509 C C . TRP D 1 48 ? 35.011 17.758 33.307 1.00 31.93 1718 TRP D C 1
ATOM 1510 O O . TRP D 1 48 ? 34.190 17.413 32.452 1.00 31.77 1718 TRP D O 1
ATOM 1521 N N . PHE D 1 49 ? 34.672 18.184 34.524 1.00 30.33 1719 PHE D N 1
ATOM 1522 C CA . PHE D 1 49 ? 33.286 18.331 34.953 1.00 28.94 1719 PHE D CA 1
ATOM 1523 C C . PHE D 1 49 ? 32.957 19.775 35.298 1.00 27.17 1719 PHE D C 1
ATOM 1524 O O . PHE D 1 49 ? 33.713 20.450 35.997 1.00 26.07 1719 PHE D O 1
ATOM 1532 N N . CYS D 1 50 ? 31.812 20.236 34.801 1.00 26.12 1720 CYS D N 1
ATOM 1533 C CA . CYS D 1 50 ? 31.274 21.537 35.173 1.00 25.04 1720 CYS D CA 1
ATOM 1534 C C . CYS D 1 50 ? 30.816 21.482 36.629 1.00 24.50 1720 CYS D C 1
ATOM 1535 O O . CYS D 1 50 ? 30.732 20.410 37.229 1.00 24.09 1720 CYS D O 1
ATOM 1538 N N . THR D 1 51 ? 30.525 22.643 37.196 1.00 24.11 1721 THR D N 1
ATOM 1539 C CA . THR D 1 51 ? 30.145 22.724 38.606 1.00 23.93 1721 THR D CA 1
ATOM 1540 C C . THR D 1 51 ? 28.770 22.126 38.928 1.00 23.84 1721 THR D C 1
ATOM 1541 O O . THR D 1 51 ? 28.547 21.684 40.046 1.00 23.82 1721 THR D O 1
ATOM 1545 N N . VAL D 1 52 ? 27.859 22.080 37.961 1.00 23.89 1722 VAL D N 1
ATOM 1546 C CA . VAL D 1 52 ? 26.577 21.381 38.177 1.00 24.06 1722 VAL D CA 1
ATOM 1547 C C . VAL D 1 52 ? 26.851 19.885 38.393 1.00 23.90 1722 VAL D C 1
ATOM 1548 O O . VAL D 1 52 ? 26.327 19.282 39.327 1.00 23.72 1722 VAL D O 1
ATOM 1552 N N . CYS D 1 53 ? 27.702 19.306 37.550 1.00 23.93 1723 CYS D N 1
ATOM 1553 C CA . CYS D 1 53 ? 28.109 17.905 37.705 1.00 24.32 1723 CYS D CA 1
ATOM 1554 C C . CYS D 1 53 ? 28.914 17.625 38.979 1.00 23.83 1723 CYS D C 1
ATOM 1555 O O . CYS D 1 53 ? 28.680 16.614 39.640 1.00 23.98 1723 CYS D O 1
ATOM 1558 N N . LEU D 1 54 ? 29.824 18.520 39.348 1.00 23.27 1724 LEU D N 1
ATOM 1559 C CA . LEU D 1 54 ? 30.544 18.390 40.621 1.00 23.67 1724 LEU D CA 1
ATOM 1560 C C . LEU D 1 54 ? 29.583 18.354 41.807 1.00 23.49 1724 LEU D C 1
ATOM 1561 O O . LEU D 1 54 ? 29.790 17.588 42.752 1.00 23.84 1724 LEU D O 1
ATOM 1566 N N . ALA D 1 55 ? 28.512 19.144 41.732 1.00 23.16 1725 ALA D N 1
ATOM 1567 C CA . ALA D 1 55 ? 27.499 19.171 42.780 1.00 23.71 1725 ALA D CA 1
ATOM 1568 C C . ALA D 1 55 ? 26.643 17.887 42.867 1.00 24.28 1725 ALA D C 1
ATOM 1569 O O . ALA D 1 55 ? 25.976 17.681 43.874 1.00 23.89 1725 ALA D O 1
ATOM 1571 N N . GLN D 1 56 ? 26.659 17.046 41.823 1.00 25.06 1726 GLN D N 1
ATOM 1572 C CA . GLN D 1 56 ? 26.023 15.706 41.856 1.00 26.47 1726 GLN D CA 1
ATOM 1573 C C . GLN D 1 56 ? 26.889 14.602 42.498 1.00 27.13 1726 GLN D C 1
ATOM 1574 O O . GLN D 1 56 ? 26.386 13.523 42.808 1.00 27.05 1726 GLN D O 1
ATOM 1580 N N . GLN D 1 57 ? 28.180 14.859 42.693 1.00 27.75 1727 GLN D N 1
ATOM 1581 C CA . GLN D 1 57 ? 29.087 13.843 43.250 1.00 29.34 1727 GLN D CA 1
ATOM 1582 C C . GLN D 1 57 ? 28.763 13.507 44.705 1.00 30.59 1727 GLN D C 1
ATOM 1583 O O . GLN D 1 57 ? 28.123 14.290 45.401 1.00 29.95 1727 GLN D O 1
ATOM 1589 N N . VAL D 1 58 ? 29.194 12.324 45.138 1.00 33.25 1728 VAL D N 1
ATOM 1590 C CA . VAL D 1 58 ? 29.147 11.931 46.550 1.00 35.46 1728 VAL D CA 1
ATOM 1591 C C . VAL D 1 58 ? 30.446 11.224 46.933 1.00 38.15 1728 VAL D C 1
ATOM 1592 O O . VAL D 1 58 ? 31.288 10.911 46.078 1.00 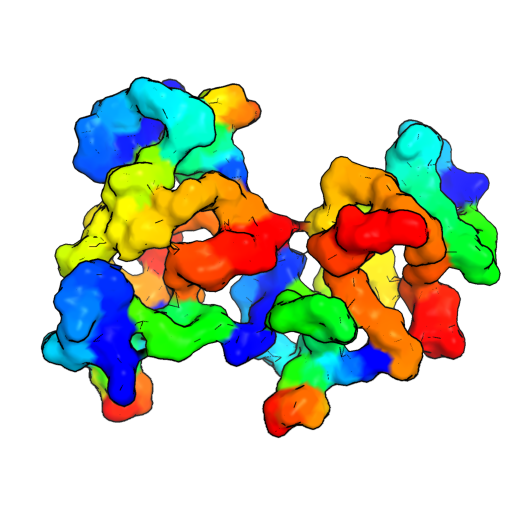39.96 1728 VAL D O 1
ATOM 1597 N N . ALA E 2 1 ? 21.371 38.819 17.638 1.00 66.72 1 ALA E N 1
ATOM 1598 C CA . ALA E 2 1 ? 20.644 37.574 17.243 1.00 65.34 1 ALA E CA 1
ATOM 1599 C C . ALA E 2 1 ? 20.159 37.646 15.800 1.00 64.92 1 ALA E C 1
ATOM 1600 O O . ALA E 2 1 ? 20.214 38.704 15.167 1.00 65.40 1 ALA E O 1
ATOM 1602 N N . ARG E 2 2 ? 19.692 36.508 15.294 1.00 63.96 2 ARG E N 1
ATOM 1603 C CA . ARG E 2 2 ? 19.183 36.400 13.930 1.00 64.05 2 ARG E CA 1
ATOM 1604 C C . ARG E 2 2 ? 17.815 35.726 13.899 1.00 63.27 2 ARG E C 1
ATOM 1605 O O . ARG E 2 2 ? 17.365 35.142 14.892 1.00 61.72 2 ARG E O 1
ATOM 1610 N N . THR E 2 3 ? 17.171 35.820 12.739 1.00 63.75 3 THR E N 1
ATOM 1611 C CA . THR E 2 3 ? 15.844 35.257 12.510 1.00 64.18 3 THR E CA 1
ATOM 1612 C C . THR E 2 3 ? 15.919 34.085 11.544 1.00 64.38 3 THR E C 1
ATOM 1613 O O . THR E 2 3 ? 16.953 33.854 10.914 1.00 64.79 3 THR E O 1
ATOM 1617 N N . ALA E 2 4 ? 14.813 33.356 11.430 1.00 65.07 4 ALA E N 1
ATOM 1618 C CA . ALA E 2 4 ? 14.708 32.237 10.484 1.00 66.34 4 ALA E CA 1
ATOM 1619 C C . ALA E 2 4 ? 14.750 32.695 9.015 1.00 68.12 4 ALA E C 1
ATOM 1620 O O . ALA E 2 4 ? 15.131 31.917 8.140 1.00 68.76 4 ALA E O 1
ATOM 1622 N N . ALA E 2 5 ? 14.356 33.945 8.756 1.00 69.63 5 ALA E N 1
ATOM 1623 C CA . ALA E 2 5 ? 14.481 34.551 7.425 1.00 71.39 5 ALA E CA 1
ATOM 1624 C C . ALA E 2 5 ? 15.934 34.907 7.101 1.00 72.51 5 ALA E C 1
ATOM 1625 O O . ALA E 2 5 ? 16.429 34.570 6.023 1.00 73.00 5 ALA E O 1
ATOM 1627 N N . THR E 2 6 ? 16.604 35.590 8.031 1.00 73.18 6 THR E N 1
ATOM 1628 C CA . THR E 2 6 ? 18.010 35.989 7.854 1.00 74.33 6 THR E CA 1
ATOM 1629 C C . THR E 2 6 ? 18.991 34.808 7.854 1.00 74.96 6 THR E C 1
ATOM 1630 O O . THR E 2 6 ? 20.082 34.921 7.295 1.00 75.73 6 THR E O 1
ATOM 1634 N N . ALA E 2 7 ? 18.609 33.692 8.481 1.00 75.18 7 ALA E N 1
ATOM 1635 C CA . ALA E 2 7 ? 19.400 32.458 8.429 1.00 75.75 7 ALA E CA 1
ATOM 1636 C C . ALA E 2 7 ? 19.310 31.811 7.044 1.00 76.92 7 ALA E C 1
ATOM 1637 O O . ALA E 2 7 ? 20.336 31.609 6.389 1.00 77.97 7 ALA E O 1
ATOM 1639 N N . ARG E 2 8 ? 18.084 31.500 6.612 1.00 77.61 8 ARG E N 1
ATOM 1640 C CA . ARG E 2 8 ? 17.823 30.893 5.295 1.00 78.95 8 ARG E CA 1
ATOM 1641 C C . ARG E 2 8 ? 17.193 31.905 4.338 1.00 79.27 8 ARG E C 1
ATOM 1642 O O . ARG E 2 8 ? 17.824 32.891 3.956 1.00 79.34 8 ARG E O 1
ATOM 1645 N N . ALA F 2 1 ? 39.739 15.432 28.376 1.00 65.79 1 ALA F N 1
ATOM 1646 C CA . ALA F 2 1 ? 38.516 16.245 28.077 1.00 61.58 1 ALA F CA 1
ATOM 1647 C C . ALA F 2 1 ? 38.449 16.620 26.602 1.00 60.95 1 ALA F C 1
ATOM 1648 O O . ALA F 2 1 ? 39.484 16.798 25.956 1.00 62.54 1 ALA F O 1
ATOM 1650 N N . ARG F 2 2 ? 37.227 16.742 26.086 1.00 59.48 2 ARG F N 1
ATOM 1651 C CA . ARG F 2 2 ? 36.985 17.094 24.684 1.00 59.37 2 ARG F CA 1
ATOM 1652 C C . ARG F 2 2 ? 36.404 18.503 24.570 1.00 56.77 2 ARG F C 1
ATOM 1653 O O . ARG F 2 2 ? 35.782 19.012 25.509 1.00 53.32 2 ARG F O 1
ATOM 1656 N N . THR F 2 3 ? 36.623 19.120 23.410 1.00 57.27 3 THR F N 1
ATOM 1657 C CA . THR F 2 3 ? 36.111 20.454 23.111 1.00 56.39 3 THR F CA 1
ATOM 1658 C C . THR F 2 3 ? 34.894 20.379 22.189 1.00 58.07 3 THR F C 1
ATOM 1659 O O . THR F 2 3 ? 34.571 19.316 21.654 1.00 59.80 3 THR F O 1
ATOM 1663 N N . ALA F 2 4 ? 34.220 21.515 22.021 1.00 58.64 4 ALA F N 1
ATOM 1664 C CA . ALA F 2 4 ? 33.098 21.632 21.079 1.00 61.68 4 ALA F CA 1
ATOM 1665 C C . ALA F 2 4 ? 33.535 21.415 19.625 1.00 65.49 4 ALA F C 1
ATOM 1666 O O . ALA F 2 4 ? 32.756 20.902 18.816 1.00 68.36 4 ALA F O 1
ATOM 1668 N N . ALA F 2 5 ? 34.770 21.807 19.304 1.00 66.60 5 ALA F N 1
ATOM 1669 C CA . ALA F 2 5 ? 35.342 21.605 17.968 1.00 71.07 5 ALA F CA 1
ATOM 1670 C C . ALA F 2 5 ? 35.587 20.128 17.660 1.00 73.70 5 ALA F C 1
ATOM 1671 O O . ALA F 2 5 ? 35.256 19.660 16.569 1.00 76.96 5 ALA F O 1
ATOM 1673 N N . THR F 2 6 ? 36.167 19.406 18.621 1.00 73.13 6 THR F N 1
ATOM 1674 C CA . THR F 2 6 ? 36.453 17.973 18.461 1.00 76.33 6 THR F CA 1
ATOM 1675 C C . THR F 2 6 ? 35.176 17.127 18.376 1.00 77.40 6 THR F C 1
ATOM 1676 O O . THR F 2 6 ? 35.129 16.157 17.618 1.00 80.71 6 THR F O 1
ATOM 1680 N N . ALA F 2 7 ? 34.153 17.500 19.147 1.00 75.33 7 ALA F N 1
ATOM 1681 C CA . ALA F 2 7 ? 32.854 16.820 19.102 1.00 76.87 7 ALA F CA 1
ATOM 1682 C C . ALA F 2 7 ? 32.103 17.139 17.808 1.00 80.56 7 ALA F C 1
ATOM 1683 O O . ALA F 2 7 ? 31.731 16.232 17.064 1.00 83.95 7 ALA F O 1
ATOM 1685 N N . ARG F 2 8 ? 31.893 18.430 17.551 1.00 81.17 8 ARG F N 1
ATOM 1686 C CA . ARG F 2 8 ? 31.178 18.896 16.357 1.00 85.18 8 ARG F CA 1
ATOM 1687 C C . ARG F 2 8 ? 32.126 19.036 15.169 1.00 88.80 8 ARG F C 1
ATOM 1688 O O . ARG F 2 8 ? 32.313 18.094 14.399 1.00 91.62 8 ARG F O 1
ATOM 1690 N N . ALA G 2 1 ? 19.732 34.161 37.976 1.00 81.42 1 ALA G N 1
ATOM 1691 C CA . ALA G 2 1 ? 18.877 35.367 38.155 1.00 78.97 1 ALA G CA 1
ATOM 1692 C C . ALA G 2 1 ? 18.502 35.544 39.618 1.00 76.29 1 ALA G C 1
ATOM 1693 O O . ALA G 2 1 ? 18.221 34.564 40.315 1.00 75.70 1 ALA G O 1
ATOM 1695 N N . ARG G 2 2 ? 18.510 36.794 40.075 1.00 74.86 2 ARG G N 1
ATOM 1696 C CA . ARG G 2 2 ? 17.983 37.144 41.391 1.00 72.62 2 ARG G CA 1
ATOM 1697 C C . ARG G 2 2 ? 16.484 37.401 41.277 1.00 70.38 2 ARG G C 1
ATOM 1698 O O . ARG G 2 2 ? 15.938 37.470 40.170 1.00 69.46 2 ARG G O 1
ATOM 1706 N N . THR G 2 3 ? 15.831 37.514 42.431 1.00 68.42 3 THR G N 1
ATOM 1707 C CA . THR G 2 3 ? 14.416 37.861 42.518 1.00 68.23 3 THR G CA 1
ATOM 1708 C C . THR G 2 3 ? 14.215 39.026 43.481 1.00 68.02 3 THR G C 1
ATOM 1709 O O . THR G 2 3 ? 15.149 39.448 44.166 1.00 67.54 3 THR G O 1
ATOM 1713 N N . ALA G 2 4 ? 12.987 39.540 43.520 1.00 68.86 4 ALA G N 1
ATOM 1714 C CA . ALA G 2 4 ? 12.605 40.608 44.448 1.00 69.75 4 ALA G CA 1
ATOM 1715 C C . ALA G 2 4 ? 12.762 40.202 45.919 1.00 71.43 4 ALA G C 1
ATOM 1716 O O . ALA G 2 4 ? 13.066 41.047 46.766 1.00 72.80 4 ALA G O 1
ATOM 1718 N N . ALA G 2 5 ? 12.557 38.916 46.212 1.00 71.85 5 ALA G N 1
ATOM 1719 C CA . ALA G 2 5 ? 12.770 38.370 47.557 1.00 72.89 5 ALA G CA 1
ATOM 1720 C C . ALA G 2 5 ? 14.257 38.297 47.920 1.00 72.87 5 ALA G C 1
ATOM 1721 O O . ALA G 2 5 ? 14.645 38.696 49.020 1.00 74.40 5 ALA G O 1
ATOM 1723 N N . THR G 2 6 ? 15.079 37.790 46.997 1.00 71.86 6 THR G N 1
ATOM 1724 C CA . THR G 2 6 ? 16.533 37.688 47.211 1.00 72.17 6 THR G CA 1
ATOM 1725 C C . THR G 2 6 ? 17.231 39.055 47.169 1.00 73.53 6 THR G C 1
ATOM 1726 O O . THR G 2 6 ? 18.250 39.245 47.837 1.00 75.15 6 THR G O 1
ATOM 1730 N N . ALA G 2 7 ? 16.690 39.986 46.377 1.00 73.25 7 ALA G N 1
ATOM 1731 C CA . ALA G 2 7 ? 17.158 41.379 46.341 1.00 74.45 7 ALA G CA 1
ATOM 1732 C C . ALA G 2 7 ? 16.434 42.219 47.393 1.00 76.13 7 ALA G C 1
ATOM 1733 O O . ALA G 2 7 ? 17.062 42.848 48.246 1.00 77.97 7 ALA G O 1
#

InterPro domains:
  IPR001487 Bromodomain [PF00439] (1802-1883)
  IPR001487 Bromodomain [PR00503] (1813-1826)
  IPR001487 Bromodomain [PR00503] (1827-1843)
  IPR001487 Bromodomain [PR00503] (1843-1861)
  IPR001487 Bromodomain [PR00503] (1861-1880)
  IPR001487 Bromodomain [PS50014] (1810-1880)
  IPR001487 Bromodomain [SM00297] (1791-1899)
  IPR001739 Methyl-CpG DNA binding [PF01429] (547-619)
  IPR001739 Methyl-CpG DNA binding [PS50982] (546-617)
  IPR001739 Methyl-CpG DNA binding [SM00391] (549-624)
  IPR001965 Zinc finger, PHD-type [SM00249] (1678-1724)
  IPR011011 Zinc finger, FYVE/PHD-type [SSF57903] (1664-1728)
  IPR013083 Zinc finger, RING/FYVE/PHD-type [G3DSA:3.30.40.10] (1671-1728)
  IPR016177 DNA-binding domain superfamily [SSF54171] (529-658)
  IPR017956 AT hook, DNA-binding motif [SM00384] (649-661)
  IPR017956 AT hook, DNA-binding motif [SM00384] (670-682)
  IPR017956 AT hook, DNA-binding motif [SM00384] (1186-1198)
  IPR017956 AT hook, DNA-binding motif [SM00384] (1404-1416)
  IPR018359 Bromodomain, conserved site [PS00633] (1815-1872)
  IPR018501 DDT domain [PF02791] (850-910)

Solvent-accessible surface area: 12750 Å² total; per-residue (Å²): 248,44,73,1,56,55,44,133,118,38,68,86,57,115,97,1,1,24,1,44,10,21,86,96,0,1,0,12,99,18,6,107,6,142,14,142,66,52,7,87,20,69,8,21,0,15,61,19,11,65,80,30,24,105,78,0,55,57,43,192,114,40,65,87,107,148,99,17,13,98,11,86,47,41,87,98,0,0,0,13,99,19,5,111,3,84,12,136,59,72,15,114,44,92,14,83,0,12,55,26,44,78,179,248,26,71,2,67,57,45,208,107,40,71,88,45,114,99,0,1,30,7,55,50,35,117,92,0,0,0,9,100,20,8,74,5,154,18,180,67,50,9,73,23,51,6,62,0,14,72,27,24,81,91,73,162,28,38,2,20,54,43,57,102,42,63,86,61,114,100,1,0,38,6,64,47,39,89,47,0,0,0,11,98,18,8,76,4,149,27,110,66,55,9,101,36,88,6,74,0,8,44,19,15,74,142,52,158,31,86,4,15,20,98,59,136,24,51,5,8,25,101,66,119,20,143,5,25,43,99,84